Protein AF-0000000080331377 (afdb_homodimer)

pLDDT: mean 96.9, std 4.88, range [65.19, 98.94]

Nearest PDB structures (foldseek):
  2aq6-assembly1_B  TM=9.177E-01  e=4.235E-19  Mycobacterium tuberculosis
  5jab-assembly1_B  TM=8.303E-01  e=7.328E-10  Mycobacterium tuberculosis H37Rv
  2fhq-assembly1_B  TM=6.977E-01  e=1.859E-07  Bacteroides thetaiotaomicron VPI-5482
  2hq7-assembly1_B  TM=7.513E-01  e=5.153E-06  Clostridium acetobutylicum
  7kpz-assembly1_A  TM=6.648E-01  e=2.416E-06  Streptococcus sp.

Foldseek 3Di:
DDPVVVQLLQCVLCVVAFWWWKWFAAPVGDIDIDIFGWFADSVQRKIKTKDACPDRRNVRCVVPQWIWIKDADPVRQWIKIFTFGKDKDAFQAALPDPFVVVVLVTCCRHPNDDPDSSVVSVVSNVRRMIMIIGRGDDMDTGGDDD/DDPVVVQLLQCVLCVVAFWWWKWFAAPVGDIDIDIFGWFADSVQRKIKTKDACPDRRNVRCVVPQWIWIKDADPVRQWIKIFTFGKDKDAFQAALPDPFVVVVLVTCCRHPNDDPDSSVVSVVSNVRRMIMIMGRGDDMDTGGDDD

InterPro domains:
  IPR011576 Pyridoxamine 5'-phosphate oxidase, N-terminal [PF01243] (11-140)
  IPR012349 FMN-binding split barrel [G3DSA:2.30.110.10] (1-146)
  IPR019920 F420-binding domain, putative [TIGR03618] (11-141)
  IPR052019 F420H(2)-dependent biliverdin reductase/Heme oxygenase [PTHR35176] (2-143)

Solvent-accessible surface area (backbone atoms only — not comparable to full-atom values): 15574 Å² total; per-residue (Å²): 131,51,72,66,53,53,40,50,50,32,54,50,62,53,72,76,54,36,68,36,37,44,33,27,39,40,95,86,52,48,75,42,74,43,78,44,57,37,38,65,40,79,92,76,38,32,41,36,32,81,44,44,64,88,39,70,63,45,54,22,36,76,75,41,34,54,34,37,37,36,40,62,46,93,87,53,75,23,30,28,40,38,31,29,46,47,46,71,53,63,65,24,78,40,59,81,36,73,47,35,52,52,50,50,55,45,42,36,70,60,69,44,82,66,99,50,58,70,61,50,30,48,47,38,30,75,59,30,25,26,43,38,37,32,41,55,74,45,63,50,77,36,49,66,83,127,131,52,71,66,54,52,40,50,50,32,54,52,62,54,72,76,53,38,68,35,36,43,35,30,40,40,95,88,52,48,74,44,77,44,77,44,57,38,38,67,41,80,92,76,38,32,40,36,31,82,43,45,64,87,39,69,63,44,54,22,37,75,76,42,35,55,36,38,38,37,42,64,45,93,88,54,74,23,30,26,38,37,31,31,44,48,46,71,51,61,64,23,79,41,59,82,35,72,48,34,51,51,50,52,55,47,41,36,70,59,70,44,81,67,97,50,59,69,60,49,31,47,46,36,29,74,60,30,24,27,44,38,37,32,40,56,75,46,63,50,77,35,49,68,84,127

Structure (mmCIF, N/CA/C/O backbone):
data_AF-0000000080331377-model_v1
#
loop_
_entity.id
_entity.type
_entity.pdbx_description
1 polymer 'PPOX class F420-dependent oxidoreductase'
#
loop_
_atom_site.group_PDB
_atom_site.id
_atom_site.type_symbol
_atom_site.label_atom_id
_atom_site.label_alt_id
_atom_site.label_comp_id
_atom_site.label_asym_id
_atom_site.label_entity_id
_atom_site.label_seq_id
_atom_site.pdbx_PDB_ins_code
_atom_site.Cartn_x
_atom_site.Cartn_y
_atom_site.Cartn_z
_atom_site.occupancy
_atom_site.B_iso_or_equiv
_atom_site.auth_seq_id
_atom_site.auth_comp_id
_atom_site.auth_asym_id
_atom_site.auth_atom_id
_atom_site.pdbx_PDB_model_num
ATOM 1 N N . MET A 1 1 ? -27.703 -2.494 3.939 1 67 1 MET A N 1
ATOM 2 C CA . MET A 1 1 ? -26.75 -3.289 3.172 1 67 1 MET A CA 1
ATOM 3 C C . MET A 1 1 ? -26.094 -4.348 4.051 1 67 1 MET A C 1
ATOM 5 O O . MET A 1 1 ? -25.734 -4.074 5.195 1 67 1 MET A O 1
ATOM 9 N N . THR A 1 2 ? -26.109 -5.629 3.607 1 81.31 2 THR A N 1
ATOM 10 C CA . THR A 1 2 ? -25.5 -6.695 4.402 1 81.31 2 THR A CA 1
ATOM 11 C C . THR A 1 2 ? -23.984 -6.559 4.426 1 81.31 2 THR A C 1
ATOM 13 O O . THR A 1 2 ? -23.406 -5.82 3.621 1 81.31 2 THR A O 1
ATOM 16 N N . GLU A 1 3 ? -23.438 -7.02 5.492 1 82.94 3 GLU A N 1
ATOM 17 C CA . GLU A 1 3 ? -21.984 -7.039 5.59 1 82.94 3 GLU A CA 1
ATOM 18 C C . GLU A 1 3 ? -21.344 -7.629 4.328 1 82.94 3 GLU A C 1
ATOM 20 O O . GLU A 1 3 ? -20.328 -7.129 3.846 1 82.94 3 GLU A O 1
ATOM 25 N N . ASP A 1 4 ? -22.016 -8.656 3.865 1 84.44 4 ASP A N 1
ATOM 26 C CA . ASP A 1 4 ? -21.5 -9.305 2.664 1 84.44 4 ASP A CA 1
ATOM 27 C C . ASP A 1 4 ? -21.594 -8.375 1.454 1 84.44 4 ASP A C 1
ATOM 29 O O . ASP A 1 4 ? -20.688 -8.336 0.621 1 84.44 4 ASP A O 1
ATOM 33 N N . ALA A 1 5 ? -22.688 -7.602 1.392 1 84.88 5 ALA A N 1
ATOM 34 C CA . ALA A 1 5 ? -22.859 -6.672 0.276 1 84.88 5 ALA A CA 1
ATOM 35 C C . ALA A 1 5 ? -21.797 -5.57 0.309 1 84.88 5 ALA A C 1
ATOM 37 O O . ALA A 1 5 ? -21.281 -5.176 -0.733 1 84.88 5 ALA A O 1
ATOM 38 N N . THR A 1 6 ? -21.531 -5.16 1.511 1 89.69 6 THR A N 1
ATOM 39 C CA . THR A 1 6 ? -20.531 -4.113 1.679 1 89.69 6 THR A CA 1
ATOM 40 C C . THR A 1 6 ? -19.141 -4.629 1.289 1 89.69 6 THR A C 1
ATOM 42 O O . THR A 1 6 ? -18.406 -3.949 0.58 1 89.69 6 THR A O 1
ATOM 45 N N . GLN A 1 7 ? -18.875 -5.832 1.717 1 93.88 7 GLN A N 1
ATOM 46 C CA . GLN A 1 7 ? -17.594 -6.441 1.379 1 93.88 7 GLN A CA 1
ATOM 47 C C . GLN A 1 7 ? -17.453 -6.645 -0.127 1 93.88 7 GLN A C 1
ATOM 49 O O . GLN A 1 7 ? -16.406 -6.352 -0.709 1 93.88 7 GLN A O 1
ATOM 54 N N . ASN A 1 8 ? -18.531 -7.078 -0.743 1 92.69 8 ASN A N 1
ATOM 55 C CA . ASN A 1 8 ? -18.484 -7.312 -2.182 1 92.69 8 ASN A CA 1
ATOM 56 C C . ASN A 1 8 ? -18.297 -6.012 -2.957 1 92.69 8 ASN A C 1
ATOM 58 O O . ASN A 1 8 ? -17.594 -5.98 -3.969 1 92.69 8 ASN A O 1
ATOM 62 N N . ALA A 1 9 ? -18.984 -5.004 -2.488 1 94.19 9 ALA A N 1
ATOM 63 C CA . ALA A 1 9 ? -18.844 -3.705 -3.139 1 94.19 9 ALA A CA 1
ATOM 64 C C . ALA A 1 9 ? -17.406 -3.209 -3.076 1 94.19 9 ALA A C 1
ATOM 66 O O . ALA A 1 9 ? -16.891 -2.648 -4.047 1 94.19 9 ALA A O 1
ATOM 67 N N . LEU A 1 10 ? -16.766 -3.434 -1.951 1 97.38 10 LEU A N 1
ATOM 68 C CA . LEU A 1 10 ? -15.359 -3.045 -1.782 1 97.38 10 LEU A CA 1
ATOM 69 C C . LEU A 1 10 ? -14.453 -3.869 -2.688 1 97.38 10 LEU A C 1
ATOM 71 O O . LEU A 1 10 ? -13.594 -3.32 -3.373 1 97.38 10 LEU A O 1
ATOM 75 N N . LEU A 1 11 ? -14.742 -5.133 -2.775 1 98.12 11 LEU A N 1
ATOM 76 C CA . LEU A 1 11 ? -13.836 -6.047 -3.465 1 98.12 11 LEU A CA 1
ATOM 77 C C . LEU A 1 11 ? -14.008 -5.941 -4.977 1 98.12 11 LEU A C 1
ATOM 79 O O . LEU A 1 11 ? -13.148 -6.406 -5.734 1 98.12 11 LEU A O 1
ATOM 83 N N . ALA A 1 12 ? -15.078 -5.293 -5.465 1 97.12 12 ALA A N 1
ATOM 84 C CA . ALA A 1 12 ? -15.328 -5.145 -6.898 1 97.12 12 ALA A CA 1
ATOM 85 C C . ALA A 1 12 ? -14.195 -4.383 -7.578 1 97.12 12 ALA A C 1
ATOM 87 O O . ALA A 1 12 ? -13.93 -4.582 -8.766 1 97.12 12 ALA A O 1
ATOM 88 N N . LEU A 1 13 ? -13.508 -3.553 -6.801 1 97.94 13 LEU A N 1
ATOM 89 C CA . LEU A 1 13 ? -12.406 -2.766 -7.352 1 97.94 13 LEU A CA 1
ATOM 90 C C . LEU A 1 13 ? -11.289 -3.674 -7.859 1 97.94 13 LEU A C 1
ATOM 92 O O . LEU A 1 13 ? -10.562 -3.311 -8.781 1 97.94 13 LEU A O 1
ATOM 96 N N . LEU A 1 14 ? -11.141 -4.887 -7.336 1 98.38 14 LEU A N 1
ATOM 97 C CA . LEU A 1 14 ? -10.125 -5.852 -7.734 1 98.38 14 LEU A CA 1
ATOM 98 C C . LEU A 1 14 ? -10.359 -6.328 -9.164 1 98.38 14 LEU A C 1
ATOM 100 O O . LEU A 1 14 ? -9.461 -6.891 -9.797 1 98.38 14 LEU A O 1
ATOM 104 N N . LEU A 1 15 ? -11.516 -6.102 -9.672 1 97.5 15 LEU A N 1
ATOM 105 C CA . LEU A 1 15 ? -11.883 -6.586 -11 1 97.5 15 LEU A CA 1
ATOM 106 C C . LEU A 1 15 ? -11.625 -5.52 -12.055 1 97.5 15 LEU A C 1
ATOM 108 O O . LEU A 1 15 ? -11.703 -5.797 -13.258 1 97.5 15 LEU A O 1
ATOM 112 N N . GLU A 1 16 ? -11.312 -4.324 -11.68 1 95.94 16 GLU A N 1
ATOM 113 C CA . GLU A 1 16 ? -11.188 -3.215 -12.617 1 95.94 16 GLU A CA 1
ATOM 114 C C . GLU A 1 16 ? -9.805 -3.189 -13.258 1 95.94 16 GLU A C 1
ATOM 116 O O . GLU A 1 16 ? -9.57 -2.451 -14.219 1 95.94 16 GLU A O 1
ATOM 121 N N . GLY A 1 17 ? -8.906 -3.922 -12.836 1 95.12 17 GLY A N 1
ATOM 122 C CA . GLY A 1 17 ? -7.543 -4.082 -13.305 1 95.12 17 GLY A CA 1
ATOM 123 C C . GLY A 1 17 ? -6.812 -5.23 -12.641 1 95.12 17 GLY A C 1
ATOM 124 O O . GLY A 1 17 ? -7.422 -6.035 -11.93 1 95.12 17 GLY A O 1
ATOM 125 N N . HIS A 1 18 ? -5.477 -5.223 -12.922 1 97.75 18 HIS A N 1
ATOM 126 C CA . HIS A 1 18 ? -4.73 -6.359 -12.398 1 97.75 18 HIS A CA 1
ATOM 127 C C . HIS A 1 18 ? -3.566 -5.902 -11.523 1 97.75 18 HIS A C 1
ATOM 129 O O . HIS A 1 18 ? -2.82 -6.727 -10.992 1 97.75 18 HIS A O 1
ATOM 135 N N . GLY A 1 19 ? -3.348 -4.629 -11.461 1 98.12 19 GLY A N 1
ATOM 136 C CA . GLY A 1 19 ? -2.242 -4.117 -10.672 1 98.12 19 GLY A CA 1
ATOM 137 C C . GLY A 1 19 ? -2.635 -3.795 -9.242 1 98.12 19 GLY A C 1
ATOM 138 O O . GLY A 1 19 ? -3.729 -3.285 -8.992 1 98.12 19 GLY A O 1
ATOM 139 N N . GLY A 1 20 ? -1.787 -4.059 -8.273 1 98.56 20 GLY A N 1
ATOM 140 C CA . GLY A 1 20 ? -2.002 -3.74 -6.875 1 98.56 20 GLY A CA 1
ATOM 141 C C . GLY A 1 20 ? -0.73 -3.783 -6.051 1 98.56 20 GLY A C 1
ATOM 142 O O . GLY A 1 20 ? 0.368 -3.891 -6.598 1 98.56 20 GLY A O 1
ATOM 143 N N . VAL A 1 21 ? -0.889 -3.576 -4.73 1 98.88 21 VAL A N 1
ATOM 144 C CA . VAL A 1 21 ? 0.216 -3.598 -3.777 1 98.88 21 VAL A CA 1
ATOM 145 C C . VAL A 1 21 ? 0.028 -4.75 -2.793 1 98.88 21 VAL A C 1
ATOM 147 O O . VAL A 1 21 ? -0.97 -4.801 -2.07 1 98.88 21 VAL A O 1
ATOM 150 N N . LEU A 1 22 ? 0.959 -5.699 -2.793 1 98.94 22 LEU A N 1
ATOM 151 C CA . LEU A 1 22 ? 1.005 -6.758 -1.79 1 98.94 22 LEU A CA 1
ATOM 152 C C . LEU A 1 22 ? 1.782 -6.309 -0.558 1 98.94 22 LEU A C 1
ATOM 154 O O . LEU A 1 22 ? 2.863 -5.727 -0.679 1 98.94 22 LEU A O 1
ATOM 158 N N . VAL A 1 23 ? 1.213 -6.523 0.586 1 98.94 23 VAL A N 1
ATOM 159 C CA . VAL A 1 23 ? 1.856 -6.152 1.842 1 98.94 23 VAL A CA 1
ATOM 160 C C . VAL A 1 23 ? 2.033 -7.391 2.717 1 98.94 23 VAL A C 1
ATOM 162 O O . VAL A 1 23 ? 1.053 -8.047 3.084 1 98.94 23 VAL A O 1
ATOM 165 N N . THR A 1 24 ? 3.227 -7.738 3.018 1 98.88 24 THR A N 1
ATOM 166 C CA . THR A 1 24 ? 3.588 -8.82 3.93 1 98.88 24 THR A CA 1
ATOM 167 C C . THR A 1 24 ? 4.352 -8.281 5.133 1 98.88 24 THR A C 1
ATOM 169 O O . THR A 1 24 ? 4.629 -7.082 5.211 1 98.88 24 THR A O 1
ATOM 172 N N . LEU A 1 25 ? 4.578 -9.117 6.125 1 98.44 25 LEU A N 1
ATOM 173 C CA . LEU A 1 25 ? 5.191 -8.664 7.371 1 98.44 25 LEU A CA 1
ATOM 174 C C . LEU A 1 25 ? 6.648 -9.102 7.453 1 98.44 25 LEU A C 1
ATOM 176 O O . LEU A 1 25 ? 6.949 -10.297 7.352 1 98.44 25 LEU A O 1
ATOM 180 N N . LYS A 1 26 ? 7.512 -8.125 7.617 1 97.75 26 LYS A N 1
ATOM 181 C CA . LYS A 1 26 ? 8.914 -8.438 7.883 1 97.75 26 LYS A CA 1
ATOM 182 C C . LYS A 1 26 ? 9.094 -9.039 9.273 1 97.75 26 LYS A C 1
ATOM 184 O O . LYS A 1 26 ? 8.172 -9.008 10.094 1 97.75 26 LYS A O 1
ATOM 189 N N . ARG A 1 27 ? 10.273 -9.531 9.539 1 96.06 27 ARG A N 1
ATOM 190 C CA . ARG A 1 27 ? 10.578 -10.156 10.828 1 96.06 27 ARG A CA 1
ATOM 191 C C . ARG A 1 27 ? 10.43 -9.156 11.969 1 96.06 27 ARG A C 1
ATOM 193 O O . ARG A 1 27 ? 10.039 -9.531 13.078 1 96.06 27 ARG A O 1
ATOM 200 N N . ASP A 1 28 ? 10.711 -7.918 11.719 1 94.81 28 ASP A N 1
ATOM 201 C CA . ASP A 1 28 ? 10.664 -6.914 12.781 1 94.81 28 ASP A CA 1
ATOM 202 C C . ASP A 1 28 ? 9.273 -6.301 12.891 1 94.81 28 ASP A C 1
ATOM 204 O O . ASP A 1 28 ? 9.078 -5.32 13.617 1 94.81 28 ASP A O 1
ATOM 208 N N . GLY A 1 29 ? 8.391 -6.789 12.117 1 95.56 29 GLY A N 1
ATOM 209 C CA . GLY A 1 29 ? 7.008 -6.367 12.234 1 95.56 29 GLY A CA 1
ATOM 210 C C . GLY A 1 29 ? 6.633 -5.273 11.25 1 95.56 29 GLY A C 1
ATOM 211 O O . GLY A 1 29 ? 5.453 -4.957 11.094 1 95.56 29 GLY A O 1
ATOM 212 N N . ARG A 1 30 ? 7.656 -4.668 10.633 1 97.25 30 ARG A N 1
ATOM 213 C CA . ARG A 1 30 ? 7.352 -3.666 9.609 1 97.25 30 ARG A CA 1
ATOM 214 C C . ARG A 1 30 ? 6.742 -4.312 8.375 1 97.25 30 ARG A C 1
ATOM 216 O O . ARG A 1 30 ? 7.012 -5.48 8.078 1 97.25 30 ARG A O 1
ATOM 223 N N . PRO A 1 31 ? 5.898 -3.602 7.684 1 98.44 31 PRO A N 1
ATOM 224 C CA . PRO A 1 31 ? 5.34 -4.125 6.434 1 98.44 31 PRO A CA 1
ATOM 225 C C . PRO A 1 31 ? 6.348 -4.121 5.289 1 98.44 31 PRO A C 1
ATOM 227 O O . PRO A 1 31 ? 7.203 -3.232 5.215 1 98.44 31 PRO A O 1
ATOM 230 N N . GLN A 1 32 ? 6.344 -5.09 4.461 1 98.81 32 GLN A N 1
ATOM 231 C CA . GLN A 1 32 ? 7.027 -5.141 3.172 1 98.81 32 GLN A CA 1
ATOM 232 C C . GLN A 1 32 ? 6.043 -4.984 2.018 1 98.81 32 GLN A C 1
ATOM 234 O O . GLN A 1 32 ? 5.129 -5.793 1.861 1 98.81 32 GLN A O 1
ATOM 239 N N . LEU A 1 33 ? 6.199 -3.889 1.277 1 98.88 33 LEU A N 1
ATOM 240 C CA . LEU A 1 33 ? 5.273 -3.607 0.184 1 98.88 33 LEU A CA 1
ATOM 241 C C . LEU A 1 33 ? 5.93 -3.881 -1.166 1 98.88 33 LEU A C 1
ATOM 243 O O . LEU A 1 33 ? 7.125 -3.643 -1.338 1 98.88 33 LEU A O 1
ATOM 247 N N . SER A 1 34 ? 5.164 -4.285 -2.117 1 98.56 34 SER A N 1
ATOM 248 C CA . SER A 1 34 ? 5.637 -4.461 -3.488 1 98.56 34 SER A CA 1
ATOM 249 C C . SER A 1 34 ? 4.496 -4.309 -4.488 1 98.56 34 SER A C 1
ATOM 251 O O . SER A 1 34 ? 3.35 -4.66 -4.188 1 98.56 34 SER A O 1
ATOM 253 N N . ASN A 1 35 ? 4.801 -3.748 -5.652 1 98.62 35 ASN A N 1
ATOM 254 C CA . ASN A 1 35 ? 3.854 -3.797 -6.762 1 98.62 35 ASN A CA 1
ATOM 255 C C . ASN A 1 35 ? 3.764 -5.195 -7.363 1 98.62 35 ASN A C 1
ATOM 257 O O . ASN A 1 35 ? 4.785 -5.848 -7.586 1 98.62 35 ASN A O 1
ATOM 261 N N . VAL A 1 36 ? 2.562 -5.645 -7.586 1 98.56 36 VAL A N 1
ATOM 262 C CA . VAL A 1 36 ? 2.344 -6.941 -8.219 1 98.56 36 VAL A CA 1
ATOM 263 C C . VAL A 1 36 ? 1.139 -6.867 -9.148 1 98.56 36 VAL A C 1
ATOM 265 O O . VAL A 1 36 ? 0.387 -5.887 -9.125 1 98.56 36 VAL A O 1
ATOM 268 N N . SER A 1 37 ? 1.017 -7.844 -10.031 1 98.44 37 SER A N 1
ATOM 269 C CA . SER A 1 37 ? -0.211 -8.094 -10.781 1 98.44 37 SER A CA 1
ATOM 270 C C . SER A 1 37 ? -1.009 -9.242 -10.172 1 98.44 37 SER A C 1
ATOM 272 O O . SER A 1 37 ? -0.431 -10.195 -9.656 1 98.44 37 SER A O 1
ATOM 274 N N . HIS A 1 38 ? -2.316 -9.102 -10.289 1 98.88 38 HIS A N 1
ATOM 275 C CA . HIS A 1 38 ? -3.146 -10.102 -9.633 1 98.88 38 HIS A CA 1
ATOM 276 C C . HIS A 1 38 ? -4.277 -10.562 -10.547 1 98.88 38 HIS A C 1
ATOM 278 O O . HIS A 1 38 ? -4.652 -9.852 -11.484 1 98.88 38 HIS A O 1
ATOM 284 N N . ALA A 1 39 ? -4.793 -11.75 -10.297 1 98.88 39 ALA A N 1
ATOM 285 C CA . ALA A 1 39 ? -6.113 -12.203 -10.727 1 98.88 39 ALA A CA 1
ATOM 286 C C . ALA A 1 39 ? -7.031 -12.414 -9.523 1 98.88 39 ALA A C 1
ATOM 288 O O . ALA A 1 39 ? -6.633 -13.039 -8.531 1 98.88 39 ALA A O 1
ATOM 289 N N . TYR A 1 40 ? -8.219 -11.914 -9.609 1 98.81 40 TYR A N 1
ATOM 290 C CA . TYR A 1 40 ? -9.172 -12.047 -8.508 1 98.81 40 TYR A CA 1
ATOM 291 C C . TYR A 1 40 ? -10.344 -12.93 -8.914 1 98.81 40 TYR A C 1
ATOM 293 O O . TYR A 1 40 ? -10.922 -12.758 -9.984 1 98.81 40 TYR A O 1
ATOM 301 N N . ASP A 1 41 ? -10.578 -13.914 -8.133 1 98.25 41 ASP A N 1
ATOM 302 C CA . ASP A 1 41 ? -11.75 -14.773 -8.258 1 98.25 41 ASP A CA 1
ATOM 303 C C . ASP A 1 41 ? -12.844 -14.359 -7.273 1 98.25 41 ASP A C 1
ATOM 305 O O . ASP A 1 41 ? -12.789 -14.703 -6.09 1 98.25 41 ASP A O 1
ATOM 309 N N . PRO A 1 42 ? -13.852 -13.703 -7.719 1 97.12 42 PRO A N 1
ATOM 310 C CA . PRO A 1 42 ? -14.859 -13.188 -6.789 1 97.12 42 PRO A CA 1
ATOM 311 C C . PRO A 1 42 ? -15.695 -14.297 -6.156 1 97.12 42 PRO A C 1
ATOM 313 O O . PRO A 1 42 ? -16.234 -14.125 -5.059 1 97.12 42 PRO A O 1
ATOM 316 N N . ASP A 1 43 ? -15.859 -15.438 -6.82 1 96.38 43 ASP A N 1
ATOM 317 C CA . ASP A 1 43 ? -16.656 -16.531 -6.266 1 96.38 43 ASP A CA 1
ATOM 318 C C . ASP A 1 43 ? -15.977 -17.141 -5.043 1 96.38 43 ASP A C 1
ATOM 320 O O . ASP A 1 43 ? -16.641 -17.469 -4.055 1 96.38 43 ASP A O 1
ATOM 324 N N . GLN A 1 44 ? -14.703 -17.234 -5.066 1 97.12 44 GLN A N 1
ATOM 325 C CA . GLN A 1 44 ? -13.961 -17.844 -3.963 1 97.12 44 GLN A CA 1
ATOM 326 C C . GLN A 1 44 ? -13.312 -16.766 -3.092 1 97.12 44 GLN A C 1
ATOM 328 O O . GLN A 1 44 ? -12.766 -17.078 -2.029 1 97.12 44 GLN A O 1
ATOM 333 N N . ARG A 1 45 ? -13.328 -15.539 -3.496 1 97.62 45 ARG A N 1
ATOM 334 C CA . ARG A 1 45 ? -12.664 -14.414 -2.842 1 97.62 45 ARG A CA 1
ATOM 335 C C . ARG A 1 45 ? -11.172 -14.68 -2.66 1 97.62 45 ARG A C 1
ATOM 337 O O . ARG A 1 45 ? -10.633 -14.508 -1.565 1 97.62 45 ARG A O 1
ATOM 344 N N . ILE A 1 46 ? -10.578 -15.07 -3.75 1 98.88 46 ILE A N 1
ATOM 345 C CA . ILE A 1 46 ? -9.156 -15.367 -3.732 1 98.88 46 ILE A CA 1
ATOM 346 C C . ILE A 1 46 ? -8.414 -14.438 -4.691 1 98.88 46 ILE A C 1
ATOM 348 O O . ILE A 1 46 ? -8.82 -14.273 -5.844 1 98.88 46 ILE A O 1
ATOM 352 N N . ILE A 1 47 ? -7.402 -13.828 -4.164 1 98.94 47 ILE A N 1
ATOM 353 C CA . ILE A 1 47 ? -6.453 -13.07 -4.977 1 98.94 47 ILE A CA 1
ATOM 354 C C . ILE A 1 47 ? -5.234 -13.93 -5.289 1 98.94 47 ILE A C 1
ATOM 356 O O . ILE A 1 47 ? -4.559 -14.414 -4.379 1 98.94 47 ILE A O 1
ATOM 360 N N . ARG A 1 48 ? -4.922 -14.141 -6.57 1 98.94 48 ARG A N 1
ATOM 361 C CA . ARG A 1 48 ? -3.766 -14.93 -6.984 1 98.94 48 ARG A CA 1
ATOM 362 C C . ARG A 1 48 ? -2.672 -14.031 -7.559 1 98.94 48 ARG A C 1
ATOM 364 O O . ARG A 1 48 ? -2.953 -13.117 -8.336 1 98.94 48 ARG A O 1
ATOM 371 N N . VAL A 1 49 ? -1.482 -14.289 -7.172 1 98.94 49 VAL A N 1
ATOM 372 C CA . VAL A 1 49 ? -0.311 -13.531 -7.605 1 98.94 49 VAL A CA 1
ATOM 373 C C . VAL A 1 49 ? 0.833 -14.492 -7.926 1 98.94 49 VAL A C 1
ATOM 375 O O . VAL A 1 49 ? 1.074 -15.453 -7.188 1 98.94 49 VAL A O 1
ATOM 378 N N . SER A 1 50 ? 1.518 -14.266 -9.055 1 98.94 50 SER A N 1
ATOM 379 C CA . SER A 1 50 ? 2.746 -14.977 -9.383 1 98.94 50 SER A CA 1
ATOM 380 C C . SER A 1 50 ? 3.951 -14.352 -8.688 1 98.94 50 SER A C 1
ATOM 382 O O . SER A 1 50 ? 4.238 -13.172 -8.875 1 98.94 50 SER A O 1
ATOM 384 N N . ILE A 1 51 ? 4.625 -15.133 -7.863 1 98.81 51 ILE A N 1
ATOM 385 C CA . ILE A 1 51 ? 5.809 -14.625 -7.188 1 98.81 51 ILE A CA 1
ATOM 386 C C . ILE A 1 51 ? 6.973 -15.594 -7.375 1 98.81 51 ILE A C 1
ATOM 388 O O . ILE A 1 51 ? 6.801 -16.672 -7.945 1 98.81 51 ILE A O 1
ATOM 392 N N . THR A 1 52 ? 8.203 -15.109 -7.02 1 98.69 52 THR A N 1
ATOM 393 C CA . THR A 1 52 ? 9.359 -16 -7.066 1 98.69 52 THR A CA 1
ATOM 394 C C . THR A 1 52 ? 9.766 -16.438 -5.664 1 98.69 52 THR A C 1
ATOM 396 O O . THR A 1 52 ? 9.461 -15.75 -4.684 1 98.69 52 THR A O 1
ATOM 399 N N . ASP A 1 53 ? 10.492 -17.5 -5.555 1 98.44 53 ASP A N 1
ATOM 400 C CA . ASP A 1 53 ? 10.828 -18.188 -4.309 1 98.44 53 ASP A CA 1
ATOM 401 C C . ASP A 1 53 ? 11.797 -17.359 -3.471 1 98.44 53 ASP A C 1
ATOM 403 O O . ASP A 1 53 ? 11.766 -17.406 -2.238 1 98.44 53 ASP A O 1
ATOM 407 N N . ASP A 1 54 ? 12.68 -16.641 -4.039 1 95.62 54 ASP A N 1
ATOM 408 C CA . ASP A 1 54 ? 13.812 -16.062 -3.326 1 95.62 54 ASP A CA 1
ATOM 409 C C . ASP A 1 54 ? 13.555 -14.609 -2.971 1 95.62 54 ASP A C 1
ATOM 411 O O . ASP A 1 54 ? 14.461 -13.891 -2.543 1 95.62 54 ASP A O 1
ATOM 415 N N . ARG A 1 55 ? 12.375 -14.172 -3.09 1 93.88 55 ARG A N 1
ATOM 416 C CA . ARG A 1 55 ? 12.062 -12.781 -2.773 1 93.88 55 ARG A CA 1
ATOM 417 C C . ARG A 1 55 ? 11.68 -12.633 -1.303 1 93.88 55 ARG A C 1
ATOM 419 O O . ARG A 1 55 ? 11.211 -13.578 -0.675 1 93.88 55 ARG A O 1
ATOM 426 N N . ALA A 1 56 ? 11.883 -11.414 -0.769 1 93.62 56 ALA A N 1
ATOM 427 C CA . ALA A 1 56 ? 11.594 -11.086 0.624 1 93.62 56 ALA A CA 1
ATOM 428 C C . ALA A 1 56 ? 10.141 -11.391 0.966 1 93.62 56 ALA A C 1
ATOM 430 O O . ALA A 1 56 ? 9.844 -11.938 2.033 1 93.62 56 ALA A O 1
ATOM 431 N N . LYS A 1 57 ? 9.195 -11.023 0.065 1 94.62 57 LYS A N 1
ATOM 432 C CA . LYS A 1 57 ? 7.773 -11.242 0.308 1 94.62 57 LYS A CA 1
ATOM 433 C C . LYS A 1 57 ? 7.465 -12.727 0.478 1 94.62 57 LYS A C 1
ATOM 435 O O . LYS A 1 57 ? 6.613 -13.102 1.285 1 94.62 57 LYS A O 1
ATOM 440 N N . THR A 1 58 ? 8.102 -13.617 -0.259 1 97.31 58 THR A N 1
ATOM 441 C CA . THR A 1 58 ? 7.887 -15.055 -0.149 1 97.31 58 THR A CA 1
ATOM 442 C C . THR A 1 58 ? 8.406 -15.578 1.186 1 97.31 58 THR A C 1
ATOM 444 O O . THR A 1 58 ? 7.715 -16.328 1.873 1 97.31 58 THR A O 1
ATOM 447 N N . ARG A 1 59 ? 9.625 -15.18 1.55 1 97.5 59 ARG A N 1
ATOM 448 C CA . ARG A 1 59 ? 10.172 -15.547 2.852 1 97.5 59 ARG A CA 1
ATOM 449 C C . ARG A 1 59 ? 9.266 -15.062 3.982 1 97.5 59 ARG A C 1
ATOM 451 O O . ARG A 1 59 ? 9.008 -15.797 4.934 1 97.5 59 ARG A O 1
ATOM 458 N N . ASN A 1 60 ? 8.82 -13.797 3.873 1 98.56 60 ASN A N 1
ATOM 459 C CA . ASN A 1 60 ? 7.91 -13.242 4.871 1 98.56 60 ASN A CA 1
ATOM 460 C C . ASN A 1 60 ? 6.668 -14.109 5.039 1 98.56 60 ASN A C 1
ATOM 462 O O . ASN A 1 60 ? 6.27 -14.422 6.164 1 98.56 60 ASN A O 1
ATOM 466 N N . LEU A 1 61 ? 6.102 -14.508 3.914 1 98.5 61 LEU A N 1
ATOM 467 C CA . LEU A 1 61 ? 4.828 -15.219 3.93 1 98.5 61 LEU A CA 1
ATOM 468 C C . LEU A 1 61 ? 4.996 -16.625 4.492 1 98.5 61 LEU A C 1
ATOM 470 O O . LEU A 1 61 ? 4.082 -17.156 5.129 1 98.5 61 LEU A O 1
ATOM 474 N N . ARG A 1 62 ? 6.113 -17.25 4.285 1 98.25 62 ARG A N 1
ATOM 475 C CA . ARG A 1 62 ? 6.375 -18.562 4.867 1 98.25 62 ARG A CA 1
ATOM 476 C C . ARG A 1 62 ? 6.477 -18.484 6.387 1 98.25 62 ARG A C 1
ATOM 478 O O . ARG A 1 62 ? 6.09 -19.422 7.094 1 98.25 62 ARG A O 1
ATOM 485 N N . ARG A 1 63 ? 6.926 -17.344 6.875 1 98.06 63 ARG A N 1
ATOM 486 C CA . ARG A 1 63 ? 7.051 -17.141 8.312 1 98.06 63 ARG A CA 1
ATOM 487 C C . ARG A 1 63 ? 5.719 -16.703 8.922 1 98.06 63 ARG A C 1
ATOM 489 O O . ARG A 1 63 ? 5.344 -17.172 10 1 98.06 63 ARG A O 1
ATOM 496 N N . ASP A 1 64 ? 5.059 -15.789 8.352 1 98.19 64 ASP A N 1
ATOM 497 C CA . ASP A 1 64 ? 3.783 -15.219 8.781 1 98.19 64 ASP A CA 1
ATOM 498 C C . ASP A 1 64 ? 2.828 -15.07 7.598 1 98.19 64 ASP A C 1
ATOM 500 O O . ASP A 1 64 ? 2.996 -14.172 6.77 1 98.19 64 ASP A O 1
ATOM 504 N N . PRO A 1 65 ? 1.832 -15.938 7.422 1 98.44 65 PRO A N 1
ATOM 505 C CA . PRO A 1 65 ? 1.008 -15.977 6.215 1 98.44 65 PRO A CA 1
ATOM 506 C C . PRO A 1 65 ? -0.018 -14.844 6.16 1 98.44 65 PRO A C 1
ATOM 508 O O . PRO A 1 65 ? -0.75 -14.719 5.176 1 98.44 65 PRO A O 1
ATOM 511 N N . ARG A 1 66 ? -0.121 -14.039 7.207 1 98.62 66 ARG A N 1
ATOM 512 C CA . ARG A 1 66 ? -1.01 -12.883 7.145 1 98.62 66 ARG A CA 1
ATOM 513 C C . ARG A 1 66 ? -0.536 -11.883 6.094 1 98.62 66 ARG A C 1
ATOM 515 O O . ARG A 1 66 ? 0.651 -11.555 6.031 1 98.62 66 ARG A O 1
ATOM 522 N N . ALA A 1 67 ? -1.425 -11.406 5.238 1 98.81 67 ALA A N 1
ATOM 523 C CA . ALA A 1 67 ? -1.08 -10.43 4.207 1 98.81 67 ALA A CA 1
ATOM 524 C C . ALA A 1 67 ? -2.248 -9.484 3.934 1 98.81 67 ALA A C 1
ATOM 526 O O . ALA A 1 67 ? -3.393 -9.781 4.281 1 98.81 67 ALA A O 1
ATOM 527 N N . SER A 1 68 ? -1.987 -8.344 3.441 1 98.88 68 SER A N 1
ATOM 528 C CA . SER A 1 68 ? -2.955 -7.379 2.928 1 98.88 68 SER A CA 1
ATOM 529 C C . SER A 1 68 ? -2.701 -7.074 1.455 1 98.88 68 SER A C 1
ATOM 531 O O . SER A 1 68 ? -1.583 -7.238 0.964 1 98.88 68 SER A O 1
ATOM 533 N N . TYR A 1 69 ? -3.674 -6.73 0.744 1 98.94 69 TYR A N 1
ATOM 534 C CA . TYR A 1 69 ? -3.611 -6.371 -0.669 1 98.94 69 TYR A CA 1
ATOM 535 C C . TYR A 1 69 ? -4.367 -5.074 -0.937 1 98.94 69 TYR A C 1
ATOM 537 O O . TYR A 1 69 ? -5.523 -4.93 -0.539 1 98.94 69 TYR A O 1
ATOM 545 N N . HIS A 1 70 ? -3.758 -4.125 -1.562 1 98.94 70 HIS A N 1
ATOM 546 C CA . HIS A 1 70 ? -4.332 -2.805 -1.789 1 98.94 70 HIS A CA 1
ATOM 547 C C . HIS A 1 70 ? -4.512 -2.529 -3.277 1 98.94 70 HIS A C 1
ATOM 549 O O . HIS A 1 70 ? -3.604 -2.781 -4.074 1 98.94 70 HIS A O 1
ATOM 555 N N . VAL A 1 71 ? -5.652 -2.029 -3.641 1 98.75 71 VAL A N 1
ATOM 556 C CA . VAL A 1 71 ? -5.938 -1.499 -4.969 1 98.75 71 VAL A CA 1
ATOM 557 C C . VAL A 1 71 ? -6.641 -0.15 -4.848 1 98.75 71 VAL A C 1
ATOM 559 O O . VAL A 1 71 ? -7.297 0.126 -3.84 1 98.75 71 VAL A O 1
ATOM 562 N N . THR A 1 72 ? -6.453 0.651 -5.879 1 98.19 72 THR A N 1
ATOM 563 C CA . THR A 1 72 ? -7.023 1.992 -5.863 1 98.19 72 THR A CA 1
ATOM 564 C C . THR A 1 72 ? -7.453 2.412 -7.266 1 98.19 72 THR A C 1
ATOM 566 O O . THR A 1 72 ? -6.867 1.978 -8.258 1 98.19 72 THR A O 1
ATOM 569 N N . SER A 1 73 ? -8.484 3.211 -7.359 1 96.81 73 SER A N 1
ATOM 570 C CA . SER A 1 73 ? -8.852 3.824 -8.633 1 96.81 73 SER A CA 1
ATOM 571 C C . SER A 1 73 ? -7.805 4.832 -9.086 1 96.81 73 SER A C 1
ATOM 573 O O . SER A 1 73 ? -6.984 5.289 -8.281 1 96.81 73 SER A O 1
ATOM 575 N N . ALA A 1 74 ? -7.875 5.137 -10.328 1 93.12 74 ALA A N 1
ATOM 576 C CA . ALA A 1 74 ? -6.875 6.039 -10.891 1 93.12 74 ALA A CA 1
ATOM 577 C C . ALA A 1 74 ? -6.902 7.395 -10.195 1 93.12 74 ALA A C 1
ATOM 579 O O . ALA A 1 74 ? -5.852 8 -9.969 1 93.12 74 ALA A O 1
ATOM 580 N N . ASP A 1 75 ? -8.062 7.867 -9.891 1 93.06 75 ASP A N 1
ATOM 581 C CA . ASP A 1 75 ? -8.188 9.18 -9.266 1 93.06 75 ASP A CA 1
ATOM 582 C C . ASP A 1 75 ? -7.988 9.094 -7.75 1 93.06 75 ASP A C 1
ATOM 584 O O . ASP A 1 75 ? -8.047 10.102 -7.051 1 93.06 75 ASP A O 1
ATOM 588 N N . ARG A 1 76 ? -7.844 7.859 -7.145 1 94.69 76 ARG A N 1
ATOM 589 C CA . ARG A 1 76 ? -7.496 7.523 -5.77 1 94.69 76 ARG A CA 1
ATOM 590 C C . ARG A 1 76 ? -8.656 7.816 -4.824 1 94.69 76 ARG A C 1
ATOM 592 O O . ARG A 1 76 ? -8.484 7.801 -3.602 1 94.69 76 ARG A O 1
ATOM 599 N N . TRP A 1 77 ? -9.828 8.117 -5.371 1 95.5 77 TRP A N 1
ATOM 600 C CA . TRP A 1 77 ? -10.977 8.336 -4.5 1 95.5 77 TRP A CA 1
ATOM 601 C C . TRP A 1 77 ? -11.484 7.023 -3.918 1 95.5 77 TRP A C 1
ATOM 603 O O . TRP A 1 77 ? -11.867 6.965 -2.748 1 95.5 77 TRP A O 1
ATOM 613 N N . ALA A 1 78 ? -11.539 6.016 -4.766 1 97.88 78 ALA A N 1
ATOM 614 C CA . ALA A 1 78 ? -11.883 4.68 -4.285 1 97.88 78 ALA A CA 1
ATOM 615 C C . ALA A 1 78 ? -10.625 3.855 -4.012 1 97.88 78 ALA A C 1
ATOM 617 O O . ALA A 1 78 ? -9.641 3.957 -4.742 1 97.88 78 ALA A O 1
ATOM 618 N N . TYR A 1 79 ? -10.695 3.078 -2.973 1 98.69 79 TYR A N 1
ATOM 619 C CA . TYR A 1 79 ? -9.648 2.09 -2.738 1 98.69 79 TYR A CA 1
ATOM 620 C C . TYR A 1 79 ? -10.164 0.945 -1.873 1 98.69 79 TYR A C 1
ATOM 622 O O . TYR A 1 79 ? -11.141 1.102 -1.146 1 98.69 79 TYR A O 1
ATOM 630 N N . THR A 1 80 ? -9.539 -0.172 -1.973 1 98.81 80 THR A N 1
ATOM 631 C CA . THR A 1 80 ? -9.844 -1.362 -1.185 1 98.81 80 THR A CA 1
ATOM 632 C C . THR A 1 80 ? -8.57 -1.978 -0.62 1 98.81 80 THR A C 1
ATOM 634 O O . THR A 1 80 ? -7.559 -2.072 -1.318 1 98.81 80 THR A O 1
ATOM 637 N N . VAL A 1 81 ? -8.625 -2.26 0.665 1 98.88 81 VAL A N 1
ATOM 638 C CA . VAL A 1 81 ? -7.629 -3.129 1.291 1 98.88 81 VAL A CA 1
ATOM 639 C C . VAL A 1 81 ? -8.273 -4.465 1.655 1 98.88 81 VAL A C 1
ATOM 641 O O . VAL A 1 81 ? -9.227 -4.512 2.432 1 98.88 81 VAL A O 1
ATOM 644 N N . ALA A 1 82 ? -7.816 -5.469 1.055 1 98.88 82 ALA A N 1
ATOM 645 C CA . ALA A 1 82 ? -8.219 -6.836 1.385 1 98.88 82 ALA A CA 1
ATOM 646 C C . ALA A 1 82 ? -7.227 -7.477 2.352 1 98.88 82 ALA A C 1
ATOM 648 O O . ALA A 1 82 ? -6.016 -7.473 2.107 1 98.88 82 ALA A O 1
ATOM 649 N N . GLU A 1 83 ? -7.703 -7.98 3.449 1 98.81 83 GLU A N 1
ATOM 650 C CA . GLU A 1 83 ? -6.883 -8.672 4.438 1 98.81 83 GLU A CA 1
ATOM 651 C C . GLU A 1 83 ? -7.211 -10.164 4.484 1 98.81 83 GLU A C 1
ATOM 653 O O . GLU A 1 83 ? -8.375 -10.547 4.379 1 98.81 83 GLU A O 1
ATOM 658 N N . GLY A 1 84 ? -6.195 -10.93 4.645 1 98.62 84 GLY A N 1
ATOM 659 C CA . GLY A 1 84 ? -6.43 -12.359 4.746 1 98.62 84 GLY A CA 1
ATOM 660 C C . GLY A 1 84 ? -5.168 -13.148 5.023 1 98.62 84 GLY A C 1
ATOM 661 O O . GLY A 1 84 ? -4.191 -12.609 5.551 1 98.62 84 GLY A O 1
ATOM 662 N N . THR A 1 85 ? -5.273 -14.422 4.781 1 98.5 85 THR A N 1
ATOM 663 C CA . THR A 1 85 ? -4.176 -15.367 4.961 1 98.5 85 THR A CA 1
ATOM 664 C C . THR A 1 85 ? -3.781 -16 3.631 1 98.5 85 THR A C 1
ATOM 666 O O . THR A 1 85 ? -4.645 -16.422 2.855 1 98.5 85 THR A O 1
ATOM 669 N N . ALA A 1 86 ? -2.486 -16.031 3.412 1 98.69 86 ALA A N 1
ATOM 670 C CA . ALA A 1 86 ? -1.958 -16.5 2.139 1 98.69 86 ALA A CA 1
ATOM 671 C C . ALA A 1 86 ? -1.567 -17.984 2.227 1 98.69 86 ALA A C 1
ATOM 673 O O . ALA A 1 86 ? -1.08 -18.438 3.262 1 98.69 86 ALA A O 1
ATOM 674 N N . ASP A 1 87 ? -1.81 -18.656 1.179 1 98.44 87 ASP A N 1
ATOM 675 C CA . ASP A 1 87 ? -1.249 -19.969 0.896 1 98.44 87 ASP A CA 1
ATOM 676 C C . ASP A 1 87 ? -0.311 -19.922 -0.308 1 98.44 87 ASP A C 1
ATOM 678 O O . ASP A 1 87 ? -0.597 -19.25 -1.298 1 98.44 87 ASP A O 1
ATOM 682 N N . LEU A 1 88 ? 0.813 -20.641 -0.172 1 98.81 88 LEU A N 1
ATOM 683 C CA . LEU A 1 88 ? 1.786 -20.688 -1.258 1 98.81 88 LEU A CA 1
ATOM 684 C C . LEU A 1 88 ? 1.823 -22.078 -1.892 1 98.81 88 LEU A C 1
ATOM 686 O O . LEU A 1 88 ? 1.854 -23.094 -1.186 1 98.81 88 LEU A O 1
ATOM 690 N N . SER A 1 89 ? 1.788 -22.125 -3.199 1 98.88 89 SER A N 1
ATOM 691 C CA . SER A 1 89 ? 2.018 -23.391 -3.877 1 98.88 89 SER A CA 1
ATOM 692 C C . SER A 1 89 ? 3.461 -23.859 -3.707 1 98.88 89 SER A C 1
ATOM 694 O O . SER A 1 89 ? 4.324 -23.078 -3.295 1 98.88 89 SER A O 1
ATOM 696 N N . PRO A 1 90 ? 3.709 -25.172 -4.047 1 98.75 90 PRO A N 1
ATOM 697 C CA . PRO A 1 90 ? 5.121 -25.516 -4.238 1 98.75 90 PRO A CA 1
ATOM 698 C C . PRO A 1 90 ? 5.789 -24.672 -5.32 1 98.75 90 PRO A C 1
ATOM 700 O O . PRO A 1 90 ? 5.105 -24.078 -6.156 1 98.75 90 PRO A O 1
ATOM 703 N N . VAL A 1 91 ? 7.102 -24.578 -5.23 1 98.88 91 VAL A N 1
ATOM 704 C CA . VAL A 1 91 ? 7.863 -23.922 -6.293 1 98.88 91 VAL A CA 1
ATOM 705 C C . VAL A 1 91 ? 7.793 -24.766 -7.566 1 98.88 91 VAL A C 1
ATOM 707 O O . VAL A 1 91 ? 7.91 -26 -7.516 1 98.88 91 VAL A O 1
ATOM 710 N N . ALA A 1 92 ? 7.613 -24.078 -8.719 1 98.94 92 ALA A N 1
ATOM 711 C CA . ALA A 1 92 ? 7.609 -24.781 -10 1 98.94 92 ALA A CA 1
ATOM 712 C C . ALA A 1 92 ? 8.883 -25.609 -10.18 1 98.94 92 ALA A C 1
ATOM 714 O O . ALA A 1 92 ? 9.992 -25.094 -9.992 1 98.94 92 ALA A O 1
ATOM 715 N N . GLN A 1 93 ? 8.742 -26.828 -10.562 1 98.81 93 GLN A N 1
ATOM 716 C CA . GLN A 1 93 ? 9.906 -27.703 -10.703 1 98.81 93 GLN A CA 1
ATOM 717 C C . GLN A 1 93 ? 9.938 -28.359 -12.078 1 98.81 93 GLN A C 1
ATOM 719 O O . GLN A 1 93 ? 10.984 -28.812 -12.531 1 98.81 93 GLN A O 1
ATOM 724 N N . ASP A 1 94 ? 8.812 -28.5 -12.656 1 98.81 94 ASP A N 1
ATOM 725 C CA . ASP A 1 94 ? 8.617 -29.094 -13.969 1 98.81 94 ASP A CA 1
ATOM 726 C C . ASP A 1 94 ? 7.641 -28.281 -14.812 1 98.81 94 ASP A C 1
ATOM 728 O O . ASP A 1 94 ? 6.613 -27.812 -14.312 1 98.81 94 ASP A O 1
ATOM 732 N N . PRO A 1 95 ? 7.945 -28.094 -16.109 1 98.81 95 PRO A N 1
ATOM 733 C CA . PRO A 1 95 ? 7.09 -27.25 -16.953 1 98.81 95 PRO A CA 1
ATOM 734 C C . PRO A 1 95 ? 5.641 -27.734 -16.984 1 98.81 95 PRO A C 1
ATOM 736 O O . PRO A 1 95 ? 4.758 -27 -17.438 1 98.81 95 PRO A O 1
ATOM 739 N N . TYR A 1 96 ? 5.348 -28.891 -16.594 1 98.69 96 TYR A N 1
ATOM 740 C CA . TYR A 1 96 ? 3.986 -29.406 -16.688 1 98.69 96 TYR A CA 1
ATOM 741 C C . TYR A 1 96 ? 3.453 -29.812 -15.328 1 98.69 96 TYR A C 1
ATOM 743 O O . TYR A 1 96 ? 2.525 -30.625 -15.234 1 98.69 96 TYR A O 1
ATOM 751 N N . ASP A 1 97 ? 4.121 -29.328 -14.258 1 98.88 97 ASP A N 1
ATOM 752 C CA . ASP A 1 97 ? 3.59 -29.641 -12.93 1 98.88 97 ASP A CA 1
ATOM 753 C C . ASP A 1 97 ? 2.387 -28.75 -12.609 1 98.88 97 ASP A C 1
ATOM 755 O O . ASP A 1 97 ? 2.008 -27.891 -13.398 1 98.88 97 ASP A O 1
ATOM 759 N N . ASP A 1 98 ? 1.701 -29.047 -11.477 1 98.88 98 ASP A N 1
ATOM 760 C CA . ASP A 1 98 ? 0.459 -28.375 -11.102 1 98.88 98 ASP A CA 1
ATOM 761 C C . ASP A 1 98 ? 0.683 -26.891 -10.898 1 98.88 98 ASP A C 1
ATOM 763 O O . ASP A 1 98 ? -0.196 -26.078 -11.203 1 98.88 98 ASP A O 1
ATOM 767 N N . THR A 1 99 ? 1.802 -26.531 -10.297 1 98.94 99 THR A N 1
ATOM 768 C CA . THR A 1 99 ? 2.107 -25.125 -10.078 1 98.94 99 THR A CA 1
ATOM 769 C C . THR A 1 99 ? 2.176 -24.375 -11.406 1 98.94 99 THR A C 1
ATOM 771 O O . THR A 1 99 ? 1.561 -23.312 -11.57 1 98.94 99 THR A O 1
ATOM 774 N N . VAL A 1 100 ? 2.881 -24.875 -12.359 1 98.94 100 VAL A N 1
ATOM 775 C CA . VAL A 1 100 ? 3.01 -24.234 -13.656 1 98.94 100 VAL A CA 1
ATOM 776 C C . VAL A 1 100 ? 1.64 -24.125 -14.32 1 98.94 100 VAL A C 1
ATOM 778 O O . VAL A 1 100 ? 1.313 -23.109 -14.938 1 98.94 100 VAL A O 1
ATOM 781 N N . GLU A 1 101 ? 0.854 -25.203 -14.211 1 98.94 101 GLU A N 1
ATOM 782 C CA . GLU A 1 101 ? -0.496 -25.141 -14.758 1 98.94 101 GLU A CA 1
ATOM 783 C C . GLU A 1 101 ? -1.281 -23.969 -14.156 1 98.94 101 GLU A C 1
ATOM 785 O O . GLU A 1 101 ? -1.995 -23.266 -14.867 1 98.94 101 GLU A O 1
ATOM 790 N N . GLU A 1 102 ? -1.185 -23.797 -12.891 1 98.94 102 GLU A N 1
ATOM 791 C CA . GLU A 1 102 ? -1.878 -22.688 -12.234 1 98.94 102 GLU A CA 1
ATOM 792 C C . GLU A 1 102 ? -1.323 -21.344 -12.68 1 98.94 102 GLU A C 1
ATOM 794 O O . GLU A 1 102 ? -2.076 -20.375 -12.844 1 98.94 102 GLU A O 1
ATOM 799 N N . LEU A 1 103 ? -0.015 -21.281 -12.883 1 98.94 103 LEU A N 1
ATOM 800 C CA . LEU A 1 103 ? 0.608 -20.047 -13.367 1 98.94 103 LEU A CA 1
ATOM 801 C C . LEU A 1 103 ? 0.124 -19.719 -14.773 1 98.94 103 LEU A C 1
ATOM 803 O O . LEU A 1 103 ? -0.059 -18.547 -15.109 1 98.94 103 LEU A O 1
ATOM 807 N N . VAL A 1 104 ? -0.071 -20.703 -15.609 1 98.94 104 VAL A N 1
ATOM 808 C CA . VAL A 1 104 ? -0.61 -20.5 -16.953 1 98.94 104 VAL A CA 1
ATOM 809 C C . VAL A 1 104 ? -2.02 -19.922 -16.859 1 98.94 104 VAL A C 1
ATOM 811 O O . VAL A 1 104 ? -2.342 -18.953 -17.547 1 98.94 104 VAL A O 1
ATOM 814 N N . ARG A 1 105 ? -2.857 -20.531 -16.047 1 98.75 105 ARG A N 1
ATOM 815 C CA . ARG A 1 105 ? -4.207 -20 -15.859 1 98.75 105 ARG A CA 1
ATOM 816 C C . ARG A 1 105 ? -4.176 -18.562 -15.375 1 98.75 105 ARG A C 1
ATOM 818 O O . ARG A 1 105 ? -4.941 -17.719 -15.852 1 98.75 105 ARG A O 1
ATOM 825 N N . LEU A 1 106 ? -3.285 -18.328 -14.43 1 98.81 106 LEU A N 1
ATOM 826 C CA . LEU A 1 106 ? -3.125 -16.969 -13.898 1 98.81 106 LEU A CA 1
ATOM 827 C C . LEU A 1 106 ? -2.723 -16 -15 1 98.81 106 LEU A C 1
ATOM 829 O O . LEU A 1 106 ? -3.279 -14.898 -15.094 1 98.81 106 LEU A O 1
ATOM 833 N N . TYR A 1 107 ? -1.8 -16.359 -15.828 1 98.81 107 TYR A N 1
ATOM 834 C CA . TYR A 1 107 ? -1.368 -15.531 -16.938 1 98.81 107 TYR A CA 1
ATOM 835 C C . TYR A 1 107 ? -2.539 -15.195 -17.859 1 98.81 107 TYR A C 1
ATOM 837 O O . TYR A 1 107 ? -2.723 -14.039 -18.25 1 98.81 107 TYR A O 1
ATOM 845 N N . ARG A 1 108 ? -3.264 -16.188 -18.203 1 98.5 108 ARG A N 1
ATOM 846 C CA . ARG A 1 108 ? -4.41 -15.984 -19.094 1 98.5 108 ARG A CA 1
ATOM 847 C C . ARG A 1 108 ? -5.414 -15.016 -18.469 1 98.5 108 ARG A C 1
ATOM 849 O O . ARG A 1 108 ? -5.973 -14.164 -19.156 1 98.5 108 ARG A O 1
ATOM 856 N N . ASP A 1 109 ? -5.648 -15.211 -17.203 1 97.69 109 ASP A N 1
ATOM 857 C CA . ASP A 1 109 ? -6.602 -14.352 -16.516 1 97.69 109 ASP A CA 1
ATOM 858 C C . ASP A 1 109 ? -6.129 -12.898 -16.5 1 97.69 109 ASP A C 1
ATOM 860 O O . ASP A 1 109 ? -6.945 -11.977 -16.531 1 97.69 109 ASP A O 1
ATOM 864 N N . VAL A 1 110 ? -4.785 -12.656 -16.469 1 98.12 110 VAL A N 1
ATOM 865 C CA . VAL A 1 110 ? -4.234 -11.32 -16.266 1 98.12 110 VAL A CA 1
ATOM 866 C C . VAL A 1 110 ? -3.891 -10.695 -17.625 1 98.12 110 VAL A C 1
ATOM 868 O O . VAL A 1 110 ? -4.207 -9.531 -17.875 1 98.12 110 VAL A O 1
ATOM 871 N N . LEU A 1 111 ? -3.234 -11.539 -18.469 1 97.25 111 LEU A N 1
ATOM 872 C CA . LEU A 1 111 ? -2.645 -10.953 -19.656 1 97.25 111 LEU A CA 1
ATOM 873 C C . LEU A 1 111 ? -3.211 -11.602 -20.922 1 97.25 111 LEU A C 1
ATOM 875 O O . LEU A 1 111 ? -2.91 -11.172 -22.031 1 97.25 111 LEU A O 1
ATOM 879 N N . GLY A 1 112 ? -4.055 -12.57 -20.797 1 97.31 112 GLY A N 1
ATOM 880 C CA . GLY A 1 112 ? -4.625 -13.25 -21.938 1 97.31 112 GLY A CA 1
ATOM 881 C C . GLY A 1 112 ? -3.725 -14.336 -22.5 1 97.31 112 GLY A C 1
ATOM 882 O O . GLY A 1 112 ? -3.275 -15.219 -21.766 1 97.31 112 GLY A O 1
ATOM 883 N N . GLU A 1 113 ? -3.424 -14.305 -23.844 1 98.06 113 GLU A N 1
ATOM 884 C CA . GLU A 1 113 ? -2.652 -15.367 -24.484 1 98.06 113 GLU A CA 1
ATOM 885 C C . GLU A 1 113 ? -1.169 -15.016 -24.531 1 98.06 113 GLU A C 1
ATOM 887 O O . GLU A 1 113 ? -0.803 -13.836 -24.5 1 98.06 113 GLU A O 1
ATOM 892 N N . HIS A 1 114 ? -0.428 -16.016 -24.547 1 98.25 114 HIS A N 1
ATOM 893 C CA . HIS A 1 114 ? 1.02 -15.898 -24.688 1 98.25 114 HIS A CA 1
ATOM 894 C C . HIS A 1 114 ? 1.487 -16.391 -26.047 1 98.25 114 HIS A C 1
ATOM 896 O O . HIS A 1 114 ? 0.979 -17.406 -26.547 1 98.25 114 HIS A O 1
ATOM 902 N N . PRO A 1 115 ? 2.414 -15.727 -26.609 1 98.12 115 PRO A N 1
ATOM 903 C CA . PRO A 1 115 ? 2.826 -16.125 -27.953 1 98.12 115 PRO A CA 1
ATOM 904 C C . PRO A 1 115 ? 3.553 -17.469 -27.984 1 98.12 115 PRO A C 1
ATOM 906 O O . PRO A 1 115 ? 3.576 -18.141 -29.016 1 98.12 115 PRO A O 1
ATOM 909 N N . ASP A 1 116 ? 4.184 -17.875 -26.938 1 98.75 116 ASP A N 1
ATOM 910 C CA . ASP A 1 116 ? 4.941 -19.109 -26.844 1 98.75 116 ASP A CA 1
ATOM 911 C C . ASP A 1 116 ? 4.801 -19.734 -25.453 1 98.75 116 ASP A C 1
ATOM 913 O O . ASP A 1 116 ? 5.656 -19.547 -24.594 1 98.75 116 ASP A O 1
ATOM 917 N N . TRP A 1 117 ? 3.855 -20.625 -25.266 1 98.69 117 TRP A N 1
ATOM 918 C CA . TRP A 1 117 ? 3.545 -21.203 -23.969 1 98.69 117 TRP A CA 1
ATOM 919 C C . TRP A 1 117 ? 4.652 -22.156 -23.516 1 98.69 117 TRP A C 1
ATOM 921 O O . TRP A 1 117 ? 4.914 -22.281 -22.312 1 98.69 117 TRP A O 1
ATOM 931 N N . ASP A 1 118 ? 5.234 -22.859 -24.438 1 98.56 118 ASP A N 1
ATOM 932 C CA . ASP A 1 118 ? 6.344 -23.719 -24.031 1 98.56 118 ASP A CA 1
ATOM 933 C C . ASP A 1 118 ? 7.469 -22.922 -23.391 1 98.56 118 ASP A C 1
ATOM 935 O O . ASP A 1 118 ? 8.031 -23.328 -22.375 1 98.56 118 ASP A O 1
ATOM 939 N N . GLU A 1 119 ? 7.801 -21.844 -24.016 1 98.75 119 GLU A N 1
ATOM 940 C CA . GLU A 1 119 ? 8.812 -20.953 -23.453 1 98.75 119 GLU A CA 1
ATOM 941 C C . GLU A 1 119 ? 8.367 -20.422 -22.094 1 98.75 119 GLU A C 1
ATOM 943 O O . GLU A 1 119 ? 9.172 -20.328 -21.156 1 98.75 119 GLU A O 1
ATOM 948 N N . TYR A 1 120 ? 7.18 -20 -22.016 1 98.88 120 TYR A N 1
ATOM 949 C CA . TYR A 1 120 ? 6.641 -19.5 -20.766 1 98.88 120 TYR A CA 1
ATOM 950 C C . TYR A 1 120 ? 6.789 -20.531 -19.656 1 98.88 120 TYR A C 1
ATOM 952 O O . TYR A 1 120 ? 7.316 -20.234 -18.578 1 98.88 120 TYR A O 1
ATOM 960 N N . ARG A 1 121 ? 6.316 -21.703 -19.859 1 98.94 121 ARG A N 1
ATOM 961 C CA . ARG A 1 121 ? 6.379 -22.781 -18.875 1 98.94 121 ARG A CA 1
ATOM 962 C C . ARG A 1 121 ? 7.816 -23.016 -18.422 1 98.94 121 ARG A C 1
ATOM 964 O O . ARG A 1 121 ? 8.07 -23.188 -17.234 1 98.94 121 ARG A O 1
ATOM 971 N N . ALA A 1 122 ? 8.719 -23.062 -19.359 1 98.88 122 ALA A N 1
ATOM 972 C CA . ALA A 1 122 ? 10.125 -23.25 -19.016 1 98.88 122 ALA A CA 1
ATOM 973 C C . ALA A 1 122 ? 10.633 -22.125 -18.125 1 98.88 122 ALA A C 1
ATOM 975 O O . ALA A 1 122 ? 11.406 -22.359 -17.203 1 98.88 122 ALA A O 1
ATOM 976 N N . ALA A 1 123 ? 10.258 -20.922 -18.438 1 98.88 123 ALA A N 1
ATOM 977 C CA . ALA A 1 123 ? 10.695 -19.766 -17.672 1 98.88 123 ALA A CA 1
ATOM 978 C C . ALA A 1 123 ? 10.18 -19.828 -16.234 1 98.88 123 ALA A C 1
ATOM 980 O O . ALA A 1 123 ? 10.859 -19.375 -15.297 1 98.88 123 ALA A O 1
ATOM 981 N N . MET A 1 124 ? 8.938 -20.328 -16.031 1 98.88 124 MET 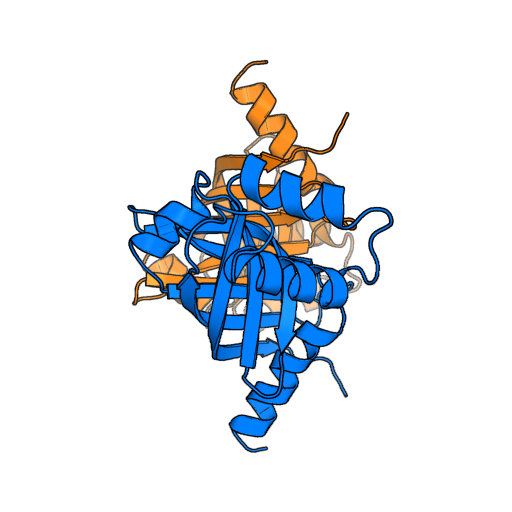A N 1
ATOM 982 C CA . MET A 1 124 ? 8.406 -20.453 -14.68 1 98.88 124 MET A CA 1
ATOM 983 C C . MET A 1 124 ? 9.312 -21.328 -13.82 1 98.88 124 MET A C 1
ATOM 985 O O . MET A 1 124 ? 9.531 -21.031 -12.641 1 98.88 124 MET A O 1
ATOM 989 N N . VAL A 1 125 ? 9.758 -22.375 -14.406 1 98.94 125 VAL A N 1
ATOM 990 C CA . VAL A 1 125 ? 10.641 -23.297 -13.688 1 98.94 125 VAL A CA 1
ATOM 991 C C . VAL A 1 125 ? 11.992 -22.625 -13.453 1 98.94 125 VAL A C 1
ATOM 993 O O . VAL A 1 125 ? 12.5 -22.609 -12.328 1 98.94 125 VAL A O 1
ATOM 996 N N . ARG A 1 126 ? 12.562 -22.062 -14.516 1 98.81 126 ARG A N 1
ATOM 997 C CA . ARG A 1 126 ? 13.859 -21.406 -14.438 1 98.81 126 ARG A CA 1
ATOM 998 C C . ARG A 1 126 ? 13.859 -20.328 -13.375 1 98.81 126 ARG A C 1
ATOM 1000 O O . ARG A 1 126 ? 14.82 -20.188 -12.609 1 98.81 126 ARG A O 1
ATOM 1007 N N . ASP A 1 127 ? 12.836 -19.578 -13.336 1 98.69 127 ASP A N 1
ATOM 1008 C CA . ASP A 1 127 ? 12.75 -18.422 -12.453 1 98.69 127 ASP A CA 1
ATOM 1009 C C . ASP A 1 127 ? 12.258 -18.812 -11.062 1 98.69 127 ASP A C 1
ATOM 1011 O O . ASP A 1 127 ? 12.109 -17.969 -10.18 1 98.69 127 ASP A O 1
ATOM 1015 N N . ARG A 1 128 ? 11.984 -20.062 -10.805 1 98.81 128 ARG A N 1
ATOM 1016 C CA . ARG A 1 128 ? 11.531 -20.594 -9.523 1 98.81 128 ARG A CA 1
ATOM 1017 C C . ARG A 1 128 ? 10.258 -19.891 -9.055 1 98.81 128 ARG A C 1
ATOM 1019 O O . ARG A 1 128 ? 10.188 -19.422 -7.918 1 98.81 128 ARG A O 1
ATOM 1026 N N . ARG A 1 129 ? 9.312 -19.891 -10 1 98.88 129 ARG A N 1
ATOM 1027 C CA . ARG A 1 129 ? 8.055 -19.203 -9.711 1 98.88 129 ARG A CA 1
ATOM 1028 C C . ARG A 1 129 ? 7.125 -20.094 -8.898 1 98.88 129 ARG A C 1
ATOM 1030 O O . ARG A 1 129 ? 7.258 -21.328 -8.922 1 98.88 129 ARG A O 1
ATOM 1037 N N . LEU A 1 130 ? 6.273 -19.469 -8.094 1 98.94 130 LEU A N 1
ATOM 1038 C CA . LEU A 1 130 ? 5.16 -20.109 -7.391 1 98.94 130 LEU A CA 1
ATOM 1039 C C . LEU A 1 130 ? 3.965 -19.172 -7.312 1 98.94 130 LEU A C 1
ATOM 1041 O O . LEU A 1 130 ? 4.059 -18 -7.707 1 98.94 130 LEU A O 1
ATOM 1045 N N . VAL A 1 131 ? 2.781 -19.719 -6.922 1 98.94 131 VAL A N 1
ATOM 1046 C CA . VAL A 1 131 ? 1.549 -18.953 -6.824 1 98.94 131 VAL A CA 1
ATOM 1047 C C . VAL A 1 131 ? 1.262 -18.625 -5.359 1 98.94 131 VAL A C 1
ATOM 1049 O O . VAL A 1 131 ? 1.318 -19.5 -4.496 1 98.94 131 VAL A O 1
ATOM 1052 N N . LEU A 1 132 ? 1.082 -17.375 -5.082 1 98.94 132 LEU A N 1
ATOM 1053 C CA . LEU A 1 132 ? 0.47 -16.906 -3.842 1 98.94 132 LEU A CA 1
ATOM 1054 C C . LEU A 1 132 ? -1.044 -16.812 -3.988 1 98.94 132 LEU A C 1
ATOM 1056 O O . LEU A 1 132 ? -1.539 -16.203 -4.938 1 98.94 132 LEU A O 1
ATOM 1060 N N . ARG A 1 133 ? -1.799 -17.453 -3.123 1 98.94 133 ARG A N 1
ATOM 1061 C CA . ARG A 1 133 ? -3.25 -17.328 -3.025 1 98.94 133 ARG A CA 1
ATOM 1062 C C . ARG A 1 133 ? -3.652 -16.656 -1.719 1 98.94 133 ARG A C 1
ATOM 1064 O O . ARG A 1 133 ? -3.484 -17.219 -0.641 1 98.94 133 ARG A O 1
ATOM 1071 N N . LEU A 1 134 ? -4.121 -15.508 -1.802 1 98.94 134 LEU A N 1
ATOM 1072 C CA . LEU A 1 134 ? -4.617 -14.789 -0.63 1 98.94 134 LEU A CA 1
ATOM 1073 C C . LEU A 1 134 ? -6.125 -14.969 -0.486 1 98.94 134 LEU A C 1
ATOM 1075 O O . LEU A 1 134 ? -6.895 -14.438 -1.288 1 98.94 134 LEU A O 1
ATOM 1079 N N . ARG A 1 135 ? -6.535 -15.703 0.466 1 98.81 135 ARG A N 1
ATOM 1080 C CA . ARG A 1 135 ? -7.949 -15.812 0.799 1 98.81 135 ARG A CA 1
ATOM 1081 C C . ARG A 1 135 ? -8.422 -14.602 1.597 1 98.81 135 ARG A C 1
ATOM 1083 O O . ARG A 1 135 ? -7.992 -14.398 2.734 1 98.81 135 ARG A O 1
ATOM 1090 N N . VAL A 1 136 ? -9.359 -13.836 1.043 1 98.75 136 VAL A N 1
ATOM 1091 C CA . VAL A 1 136 ? -9.789 -12.586 1.653 1 98.75 136 VAL A CA 1
ATOM 1092 C C . VAL A 1 136 ? -10.734 -12.875 2.82 1 98.75 136 VAL A C 1
ATOM 1094 O O . VAL A 1 136 ? -11.758 -13.531 2.648 1 98.75 136 VAL A O 1
ATOM 1097 N N . GLU A 1 137 ? -10.422 -12.391 3.912 1 98.19 137 GLU A N 1
ATOM 1098 C CA . GLU A 1 137 ? -11.234 -12.555 5.113 1 98.19 137 GLU A CA 1
ATOM 1099 C C . GLU A 1 137 ? -11.992 -11.266 5.445 1 98.19 137 GLU A C 1
ATOM 1101 O O . GLU A 1 137 ? -13.117 -11.32 5.949 1 98.19 137 GLU A O 1
ATOM 1106 N N . ARG A 1 138 ? -11.398 -10.172 5.18 1 97.12 138 ARG A N 1
ATOM 1107 C CA . ARG A 1 138 ? -11.984 -8.859 5.453 1 97.12 138 ARG A CA 1
ATOM 1108 C C . ARG A 1 138 ? -11.5 -7.828 4.441 1 97.12 138 ARG A C 1
ATOM 1110 O O . ARG A 1 138 ? -10.398 -7.941 3.906 1 97.12 138 ARG A O 1
ATOM 1117 N N . ALA A 1 139 ? -12.375 -6.883 4.18 1 98.31 139 ALA A N 1
ATOM 1118 C CA . ALA A 1 139 ? -11.984 -5.754 3.342 1 98.31 139 ALA A CA 1
ATOM 1119 C C . ALA A 1 139 ? -12.445 -4.43 3.951 1 98.31 139 ALA A C 1
ATOM 1121 O O . ALA A 1 139 ? -13.492 -4.367 4.598 1 98.31 139 ALA A O 1
ATOM 1122 N N . TYR A 1 140 ? -11.664 -3.389 3.74 1 98.12 140 TYR A N 1
ATOM 1123 C CA . TYR A 1 140 ? -12.07 -2.033 4.102 1 98.12 140 TYR A CA 1
ATOM 1124 C C . TYR A 1 140 ? -11.594 -1.027 3.057 1 98.12 140 TYR A C 1
ATOM 1126 O O . TYR A 1 140 ? -10.867 -1.384 2.129 1 98.12 140 TYR A O 1
ATOM 1134 N N . GLY A 1 141 ? -12 0.202 3.201 1 97.69 141 GLY A N 1
ATOM 1135 C CA . GLY A 1 141 ? -11.688 1.269 2.266 1 97.69 141 GLY A CA 1
ATOM 1136 C C . GLY A 1 141 ? -12.898 2.078 1.852 1 97.69 141 GLY A C 1
ATOM 1137 O O . GLY A 1 141 ? -13.781 2.35 2.67 1 97.69 141 GLY A O 1
ATOM 1138 N N . ILE A 1 142 ? -12.836 2.615 0.66 1 97.06 142 ILE A N 1
ATOM 1139 C CA . ILE A 1 142 ? -13.914 3.396 0.052 1 97.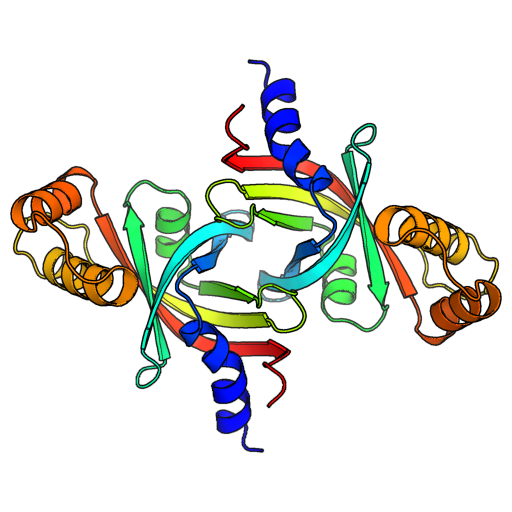06 142 ILE A CA 1
ATOM 1140 C C . ILE A 1 142 ? -14.312 2.771 -1.282 1 97.06 142 ILE A C 1
ATOM 1142 O O . ILE A 1 142 ? -13.523 2.752 -2.229 1 97.06 142 ILE A O 1
ATOM 1146 N N . PRO A 1 143 ? -15.516 2.24 -1.333 1 94.62 143 PRO A N 1
ATOM 1147 C CA . PRO A 1 143 ? -15.93 1.615 -2.592 1 94.62 143 PRO A CA 1
ATOM 1148 C C . PRO A 1 143 ? -16.156 2.631 -3.709 1 94.62 143 PRO A C 1
ATOM 1150 O O . PRO A 1 143 ? -16.312 3.824 -3.441 1 94.62 143 PRO A O 1
ATOM 1153 N N . ARG A 1 144 ? -16.094 2.139 -4.902 1 90 144 ARG A N 1
ATOM 1154 C CA . ARG A 1 144 ? -16.484 2.957 -6.047 1 90 144 ARG A CA 1
ATOM 1155 C C . ARG A 1 144 ? -17.938 3.428 -5.918 1 90 144 ARG A C 1
ATOM 1157 O O . ARG A 1 144 ? -18.812 2.654 -5.531 1 90 144 ARG A O 1
ATOM 1164 N N . ALA A 1 145 ? -18.016 4.738 -6.016 1 79.06 145 ALA A N 1
ATOM 1165 C CA . ALA A 1 145 ? -19.391 5.254 -5.977 1 79.06 145 ALA A CA 1
ATOM 1166 C C . ALA A 1 145 ? -20.234 4.652 -7.094 1 79.06 145 ALA A C 1
ATOM 1168 O O . ALA A 1 145 ? -19.75 4.453 -8.211 1 79.06 145 ALA A O 1
ATOM 1169 N N . VAL A 1 146 ? -21.359 3.951 -6.82 1 65.38 146 VAL A N 1
ATOM 1170 C CA . VAL A 1 146 ? -22.312 3.418 -7.793 1 65.38 146 VAL A CA 1
ATOM 1171 C C . VAL A 1 146 ? -23.062 4.566 -8.461 1 65.38 146 VAL A C 1
ATOM 1173 O O . VAL A 1 146 ? -23.281 5.617 -7.855 1 65.38 146 VAL A O 1
ATOM 1176 N N . MET B 1 1 ? 27.391 4.078 -7.523 1 68 1 MET B N 1
ATOM 1177 C CA . MET B 1 1 ? 26.375 4.977 -6.973 1 68 1 MET B CA 1
ATOM 1178 C C . MET B 1 1 ? 26.344 4.902 -5.449 1 68 1 MET B C 1
ATOM 1180 O O . MET B 1 1 ? 26.422 3.814 -4.879 1 68 1 MET B O 1
ATOM 1184 N N . THR B 1 2 ? 26.422 6.059 -4.734 1 81.31 2 THR B N 1
ATOM 1185 C CA . THR B 1 2 ? 26.406 6.059 -3.275 1 81.31 2 THR B CA 1
ATOM 1186 C C . THR B 1 2 ? 25.031 5.66 -2.744 1 81.31 2 THR B C 1
ATOM 1188 O O . THR B 1 2 ? 24.062 5.656 -3.488 1 81.31 2 THR B O 1
ATOM 1191 N N . GLU B 1 3 ? 25.062 5.086 -1.586 1 82.88 3 GLU B N 1
ATOM 1192 C CA . GLU B 1 3 ? 23.797 4.754 -0.925 1 82.88 3 GLU B CA 1
ATOM 1193 C C . GLU B 1 3 ? 22.844 5.941 -0.931 1 82.88 3 GLU B C 1
ATOM 1195 O O . GLU B 1 3 ? 21.641 5.777 -1.146 1 82.88 3 GLU B O 1
ATOM 1200 N N . ASP B 1 4 ? 23.453 7.082 -0.71 1 84.31 4 ASP B N 1
ATOM 1201 C CA . ASP B 1 4 ? 22.625 8.289 -0.688 1 84.31 4 ASP B CA 1
ATOM 1202 C C . ASP B 1 4 ? 22.047 8.586 -2.07 1 84.31 4 ASP B C 1
ATOM 1204 O O . ASP B 1 4 ? 20.891 8.992 -2.188 1 84.31 4 ASP B O 1
ATOM 1208 N N . ALA B 1 5 ? 22.859 8.328 -3.107 1 85 5 ALA B N 1
ATOM 1209 C CA . ALA B 1 5 ? 22.375 8.57 -4.469 1 85 5 ALA B CA 1
ATOM 1210 C C . ALA B 1 5 ? 21.234 7.621 -4.824 1 85 5 ALA B C 1
ATOM 1212 O O . ALA B 1 5 ? 20.266 8.023 -5.473 1 85 5 ALA B O 1
ATOM 1213 N N . THR B 1 6 ? 21.406 6.422 -4.359 1 89.62 6 THR B N 1
ATOM 1214 C CA . THR B 1 6 ? 20.375 5.422 -4.621 1 89.62 6 THR B CA 1
ATOM 1215 C C . THR B 1 6 ? 19.078 5.781 -3.898 1 89.62 6 THR B C 1
ATOM 1217 O O . THR B 1 6 ? 18 5.715 -4.48 1 89.62 6 THR B O 1
ATOM 1220 N N . GLN B 1 7 ? 19.234 6.207 -2.676 1 93.81 7 GLN B N 1
ATOM 1221 C CA . GLN B 1 7 ? 18.078 6.609 -1.895 1 93.81 7 GLN B CA 1
ATOM 1222 C C . GLN B 1 7 ? 17.375 7.82 -2.52 1 93.81 7 GLN B C 1
ATOM 1224 O O . GLN B 1 7 ? 16.156 7.855 -2.625 1 93.81 7 GLN B O 1
ATOM 1229 N N . ASN B 1 8 ? 18.172 8.766 -2.967 1 92.62 8 ASN B N 1
ATOM 1230 C CA . ASN B 1 8 ? 17.609 9.961 -3.572 1 92.62 8 ASN B CA 1
ATOM 1231 C C . ASN B 1 8 ? 16.875 9.641 -4.871 1 92.62 8 ASN B C 1
ATOM 1233 O O . ASN B 1 8 ? 15.828 10.227 -5.16 1 92.62 8 ASN B O 1
ATOM 1237 N N . ALA B 1 9 ? 17.469 8.766 -5.621 1 94.19 9 ALA B N 1
ATOM 1238 C CA . ALA B 1 9 ? 16.828 8.359 -6.875 1 94.19 9 ALA B CA 1
ATOM 1239 C C . ALA B 1 9 ? 15.469 7.719 -6.617 1 94.19 9 ALA B C 1
ATOM 1241 O O . ALA B 1 9 ? 14.508 7.965 -7.348 1 94.19 9 ALA B O 1
ATOM 1242 N N . LEU B 1 10 ? 15.391 6.918 -5.578 1 97.44 10 LEU B N 1
ATOM 1243 C CA . LEU B 1 10 ? 14.141 6.273 -5.203 1 97.44 10 LEU B CA 1
ATOM 1244 C C . LEU B 1 10 ? 13.125 7.301 -4.723 1 97.44 10 LEU B C 1
ATOM 1246 O O . LEU B 1 10 ? 11.969 7.277 -5.148 1 97.44 10 LEU B O 1
ATOM 1250 N N . LEU B 1 11 ? 13.578 8.242 -3.963 1 98.12 11 LEU B N 1
ATOM 1251 C CA . LEU B 1 11 ? 12.672 9.172 -3.305 1 98.12 11 LEU B CA 1
ATOM 1252 C C . LEU B 1 11 ? 12.188 10.242 -4.281 1 98.12 11 LEU B C 1
ATOM 1254 O O . LEU B 1 11 ? 11.203 10.938 -4.012 1 98.12 11 LEU B O 1
ATOM 1258 N N . ALA B 1 12 ? 12.828 10.383 -5.453 1 97.19 12 ALA B N 1
ATOM 1259 C CA . ALA B 1 12 ? 12.445 11.375 -6.449 1 97.19 12 ALA B CA 1
ATOM 1260 C C . ALA B 1 12 ? 11.008 11.156 -6.918 1 97.19 12 ALA B C 1
ATOM 1262 O O . ALA B 1 12 ? 10.328 12.102 -7.316 1 97.19 12 ALA B O 1
ATOM 1263 N N . LEU B 1 13 ? 10.547 9.914 -6.812 1 97.94 13 LEU B N 1
ATOM 1264 C CA . LEU B 1 13 ? 9.195 9.586 -7.242 1 97.94 13 LEU B CA 1
ATOM 1265 C C . LEU B 1 13 ? 8.164 10.344 -6.402 1 97.94 13 LEU B C 1
ATOM 1267 O O . LEU B 1 13 ? 7.066 10.641 -6.875 1 97.94 13 LEU B O 1
ATOM 1271 N N . LEU B 1 14 ? 8.477 10.727 -5.172 1 98.38 14 LEU B N 1
ATOM 1272 C CA . LEU B 1 14 ? 7.594 11.453 -4.27 1 98.38 14 LEU B CA 1
ATOM 1273 C C . LEU B 1 14 ? 7.312 12.852 -4.805 1 98.38 14 LEU B C 1
ATOM 1275 O O . LEU B 1 14 ? 6.359 13.508 -4.371 1 98.38 14 LEU B O 1
ATOM 1279 N N . LEU B 1 15 ? 8.086 13.305 -5.723 1 97.5 15 LEU B N 1
ATOM 1280 C CA . LEU B 1 15 ? 7.965 14.664 -6.242 1 97.5 15 LEU B CA 1
ATOM 1281 C C . LEU B 1 15 ? 7.098 14.688 -7.5 1 97.5 15 LEU B C 1
ATOM 1283 O O . LEU B 1 15 ? 6.73 15.758 -7.984 1 97.5 15 LEU B O 1
ATOM 1287 N N . GLU B 1 16 ? 6.75 13.547 -8.031 1 95.88 16 GLU B N 1
ATOM 1288 C CA . GLU B 1 16 ? 6.039 13.484 -9.305 1 95.88 16 GLU B CA 1
ATOM 1289 C C . GLU B 1 16 ? 4.535 13.672 -9.109 1 95.88 16 GLU B C 1
ATOM 1291 O O . GLU B 1 16 ? 3.797 13.867 -10.078 1 95.88 16 GLU B O 1
ATOM 1296 N N . GLY B 1 17 ? 4.055 13.656 -7.973 1 95.19 17 GLY B N 1
ATOM 1297 C CA . GLY B 1 17 ? 2.672 13.844 -7.559 1 95.19 17 GLY B CA 1
ATOM 1298 C C . GLY B 1 17 ? 2.512 13.977 -6.059 1 95.19 17 GLY B C 1
ATOM 1299 O O . GLY B 1 17 ? 3.5 14.117 -5.332 1 95.19 17 GLY B O 1
ATOM 1300 N N . HIS B 1 18 ? 1.205 13.922 -5.68 1 97.75 18 HIS B N 1
ATOM 1301 C CA . HIS B 1 18 ? 0.971 14.156 -4.258 1 97.75 18 HIS B CA 1
ATOM 1302 C C . HIS B 1 18 ? 0.201 12.992 -3.635 1 97.75 18 HIS B C 1
ATOM 1304 O O . HIS B 1 18 ? -0.079 13.008 -2.434 1 97.75 18 HIS B O 1
ATOM 1310 N N . GLY B 1 19 ? -0.215 12.07 -4.43 1 98.06 19 GLY B N 1
ATOM 1311 C CA . GLY B 1 19 ? -0.976 10.945 -3.912 1 98.06 19 GLY B CA 1
ATOM 1312 C C . GLY B 1 19 ? -0.105 9.766 -3.535 1 98.06 19 GLY B C 1
ATOM 1313 O O . GLY B 1 19 ? 0.864 9.453 -4.23 1 98.06 19 GLY B O 1
ATOM 1314 N N . GLY B 1 20 ? -0.418 9.07 -2.463 1 98.56 20 GLY B N 1
ATOM 1315 C CA . GLY B 1 20 ? 0.283 7.875 -2.021 1 98.56 20 GLY B CA 1
ATOM 1316 C C . GLY B 1 20 ? -0.506 7.059 -1.017 1 98.56 20 GLY B C 1
ATOM 1317 O O . GLY B 1 20 ? -1.688 7.32 -0.787 1 98.56 20 GLY B O 1
ATOM 1318 N N . VAL B 1 21 ? 0.139 5.98 -0.508 1 98.88 21 VAL B N 1
ATOM 1319 C CA . VAL B 1 21 ? -0.452 5.086 0.482 1 98.88 21 VAL B CA 1
ATOM 1320 C C . VAL B 1 21 ? 0.34 5.164 1.785 1 98.88 21 VAL B C 1
ATOM 1322 O O . VAL B 1 21 ? 1.535 4.859 1.812 1 98.88 21 VAL B O 1
ATOM 1325 N N . LEU B 1 22 ? -0.308 5.613 2.865 1 98.94 22 LEU B N 1
ATOM 1326 C CA . LEU B 1 22 ? 0.265 5.57 4.207 1 98.94 22 LEU B CA 1
ATOM 1327 C C . LEU B 1 22 ? -0.007 4.223 4.871 1 98.94 22 LEU B C 1
ATOM 1329 O O . LEU B 1 22 ? -1.131 3.717 4.82 1 98.94 22 LEU B O 1
ATOM 1333 N N . VAL B 1 23 ? 1.012 3.639 5.426 1 98.94 23 VAL B N 1
ATOM 1334 C CA . VAL B 1 23 ? 0.883 2.354 6.105 1 98.94 23 VAL B CA 1
ATOM 1335 C C . VAL B 1 23 ? 1.321 2.492 7.562 1 98.94 23 VAL B C 1
ATOM 1337 O O . VAL B 1 23 ? 2.471 2.844 7.84 1 98.94 23 VAL B O 1
ATOM 1340 N N . THR B 1 24 ? 0.453 2.275 8.469 1 98.88 24 THR B N 1
ATOM 1341 C CA . THR B 1 24 ? 0.712 2.248 9.898 1 98.88 24 THR B CA 1
ATOM 1342 C C . THR B 1 24 ? 0.417 0.866 10.477 1 98.88 24 THR B C 1
ATOM 1344 O O . THR B 1 24 ? -0.028 -0.031 9.758 1 98.88 24 THR B O 1
ATOM 1347 N N . LEU B 1 25 ? 0.769 0.64 11.727 1 98.44 25 LEU B N 1
ATOM 1348 C CA . LEU B 1 25 ? 0.644 -0.685 12.32 1 98.44 25 LEU B CA 1
ATOM 1349 C C . LEU B 1 25 ? -0.536 -0.737 13.289 1 98.44 25 LEU B C 1
ATOM 1351 O O . LEU B 1 25 ? -0.611 0.058 14.227 1 98.44 25 LEU B O 1
ATOM 1355 N N . LYS B 1 26 ? -1.425 -1.662 13.023 1 97.81 26 LYS B N 1
ATOM 1356 C CA . LYS B 1 26 ? -2.508 -1.926 13.961 1 97.81 26 LYS B CA 1
ATOM 1357 C C . LYS B 1 26 ? -1.979 -2.582 15.234 1 97.81 26 LYS B C 1
ATOM 1359 O O . LYS B 1 26 ? -0.83 -3.027 15.281 1 97.81 26 LYS B O 1
ATOM 1364 N N . ARG B 1 27 ? -2.826 -2.672 16.219 1 96.06 27 ARG B N 1
ATOM 1365 C CA . ARG B 1 27 ? -2.451 -3.26 17.516 1 96.06 27 ARG B CA 1
ATOM 1366 C C . ARG B 1 27 ? -2.051 -4.723 17.344 1 96.06 27 ARG B C 1
ATOM 1368 O O . ARG B 1 27 ? -1.176 -5.215 18.062 1 96.06 27 ARG B O 1
ATOM 1375 N N . ASP B 1 28 ? -2.641 -5.41 16.422 1 94.94 28 ASP B N 1
ATOM 1376 C CA . ASP B 1 28 ? -2.367 -6.832 16.25 1 94.94 28 ASP B CA 1
ATOM 1377 C C . ASP B 1 28 ? -1.195 -7.055 15.305 1 94.94 28 ASP B C 1
ATOM 1379 O O . ASP B 1 28 ? -0.92 -8.188 14.898 1 94.94 28 ASP B O 1
ATOM 1383 N N . GLY B 1 29 ? -0.627 -6 14.867 1 95.56 29 GLY B N 1
ATOM 1384 C CA . GLY B 1 29 ? 0.575 -6.098 14.055 1 95.56 29 GLY B CA 1
ATOM 1385 C C . GLY B 1 29 ? 0.295 -6.02 12.57 1 95.56 29 GLY B C 1
ATOM 1386 O O . GLY B 1 29 ? 1.219 -5.883 11.766 1 95.56 29 GLY B O 1
ATOM 1387 N N . ARG B 1 30 ? -0.991 -6.156 12.195 1 97.31 30 ARG B N 1
ATOM 1388 C CA . ARG B 1 30 ? -1.326 -6.012 10.781 1 97.31 30 ARG B CA 1
ATOM 1389 C C . ARG B 1 30 ? -1.161 -4.562 10.328 1 97.31 30 ARG B C 1
ATOM 1391 O O . ARG B 1 30 ? -1.309 -3.637 11.125 1 97.31 30 ARG B O 1
ATOM 1398 N N . PRO B 1 31 ? -0.83 -4.363 9.094 1 98.44 31 PRO B N 1
ATOM 1399 C CA . PRO B 1 31 ? -0.74 -2.998 8.57 1 98.44 31 PRO B CA 1
ATOM 1400 C C . PRO B 1 31 ? -2.109 -2.361 8.344 1 98.44 31 PRO B C 1
ATOM 1402 O O . PRO B 1 31 ? -3.07 -3.057 8 1 98.44 31 PRO B O 1
ATOM 1405 N N . GLN B 1 32 ? -2.256 -1.119 8.602 1 98.81 32 GLN B N 1
ATOM 1406 C CA . GLN B 1 32 ? -3.383 -0.28 8.211 1 98.81 32 GLN B CA 1
ATOM 1407 C C . GLN B 1 32 ? -3.006 0.648 7.059 1 98.81 32 GLN B C 1
ATOM 1409 O O . GLN B 1 32 ? -2.094 1.466 7.188 1 98.81 32 GLN B O 1
ATOM 1414 N N . LEU B 1 33 ? -3.666 0.444 5.918 1 98.88 33 LEU B N 1
ATOM 1415 C CA . LEU B 1 33 ? -3.342 1.233 4.734 1 98.88 33 LEU B CA 1
ATOM 1416 C C . LEU B 1 33 ? -4.43 2.268 4.457 1 98.88 33 LEU B C 1
ATOM 1418 O O . LEU B 1 33 ? -5.613 2.004 4.676 1 98.88 33 LEU B O 1
ATOM 1422 N N . SER B 1 34 ? -4.055 3.381 3.916 1 98.56 34 SER B N 1
ATOM 1423 C CA . SER B 1 34 ? -5.004 4.402 3.484 1 98.56 34 SER B CA 1
ATOM 1424 C C . SER B 1 34 ? -4.422 5.258 2.365 1 98.56 34 SER B C 1
ATOM 1426 O O . SER B 1 34 ? -3.213 5.492 2.318 1 98.56 34 SER B O 1
ATOM 1428 N N . ASN B 1 35 ? -5.285 5.684 1.433 1 98.62 35 ASN B N 1
ATOM 1429 C CA . ASN B 1 35 ? -4.883 6.707 0.473 1 98.62 35 ASN B CA 1
ATOM 1430 C C . ASN B 1 35 ? -4.777 8.078 1.131 1 98.62 35 ASN B C 1
ATOM 1432 O O . ASN B 1 35 ? -5.656 8.477 1.898 1 98.62 35 ASN B O 1
ATOM 1436 N N . VAL B 1 36 ? -3.703 8.766 0.85 1 98.56 36 VAL B N 1
ATOM 1437 C CA . VAL B 1 36 ? -3.518 10.125 1.361 1 98.56 36 VAL B CA 1
ATOM 1438 C C . VAL B 1 36 ? -2.83 10.984 0.305 1 98.56 36 VAL B C 1
ATOM 1440 O O . VAL B 1 36 ? -2.322 10.469 -0.693 1 98.56 36 VAL B O 1
ATOM 1443 N N . SER B 1 37 ? -2.908 12.297 0.481 1 98.44 37 SER B N 1
ATOM 1444 C CA . SER B 1 37 ? -2.068 13.242 -0.247 1 98.44 37 SER B CA 1
ATOM 1445 C C . SER B 1 37 ? -0.885 13.695 0.601 1 98.44 37 SER B C 1
ATOM 1447 O O . SER B 1 37 ? -1.001 13.82 1.821 1 98.44 37 SER B O 1
ATOM 1449 N N . HIS B 1 38 ? 0.211 13.938 -0.104 1 98.88 38 HIS B N 1
ATOM 1450 C CA . HIS B 1 38 ? 1.414 14.281 0.647 1 98.88 38 HIS B CA 1
ATOM 1451 C C . HIS B 1 38 ? 2.137 15.469 0.02 1 98.88 38 HIS B C 1
ATOM 1453 O O . HIS B 1 38 ? 1.951 15.758 -1.164 1 98.88 38 HIS B O 1
ATOM 1459 N N . ALA B 1 39 ? 2.918 16.172 0.814 1 98.88 39 ALA B N 1
ATOM 1460 C CA . ALA B 1 39 ? 4.008 17.031 0.373 1 98.88 39 ALA B CA 1
ATOM 1461 C C . ALA B 1 39 ? 5.359 16.484 0.81 1 98.88 39 ALA B C 1
ATOM 1463 O O . ALA B 1 39 ? 5.531 16.078 1.965 1 98.88 39 ALA B O 1
ATOM 1464 N N . TYR B 1 40 ? 6.289 16.438 -0.086 1 98.88 40 TYR B N 1
ATOM 1465 C CA . TYR B 1 40 ? 7.613 15.906 0.221 1 98.88 40 TYR B CA 1
ATOM 1466 C C . TYR B 1 40 ? 8.672 17 0.164 1 98.88 40 TYR B C 1
ATOM 1468 O O . TYR B 1 40 ? 8.711 17.781 -0.792 1 98.88 40 TYR B O 1
ATOM 1476 N N . ASP B 1 41 ? 9.391 17.125 1.206 1 98.31 41 ASP B N 1
ATOM 1477 C CA . ASP B 1 41 ? 10.555 18.016 1.284 1 98.31 41 ASP B CA 1
ATOM 1478 C C . ASP B 1 41 ? 11.844 17.234 1.078 1 98.31 41 ASP B C 1
ATOM 1480 O O . ASP B 1 41 ? 12.344 16.578 2.004 1 98.31 41 ASP B O 1
ATOM 1484 N N . PRO B 1 42 ? 12.438 17.312 -0.057 1 97.19 42 PRO B N 1
ATOM 1485 C CA . PRO B 1 42 ? 13.617 16.484 -0.332 1 97.19 42 PRO B CA 1
ATOM 1486 C C . PRO B 1 42 ? 14.836 16.906 0.482 1 97.19 42 PRO B C 1
ATOM 1488 O O . PRO B 1 42 ? 15.727 16.094 0.738 1 97.19 42 PRO B O 1
ATOM 1491 N N . ASP B 1 43 ? 14.938 18.188 0.881 1 96.31 43 ASP B N 1
ATOM 1492 C CA . ASP B 1 43 ? 16.078 18.656 1.654 1 96.31 43 ASP B CA 1
ATOM 1493 C C . ASP B 1 43 ? 16.094 18.031 3.049 1 96.31 43 ASP B C 1
ATOM 1495 O O . ASP B 1 43 ? 17.156 17.656 3.557 1 96.31 43 ASP B O 1
ATOM 1499 N N . GLN B 1 44 ? 14.969 17.859 3.633 1 97.12 44 GLN B N 1
ATOM 1500 C CA . GLN B 1 44 ? 14.875 17.312 4.98 1 97.12 44 GLN B CA 1
ATOM 1501 C C . GLN B 1 44 ? 14.438 15.852 4.949 1 97.12 44 GLN B C 1
ATOM 1503 O O . GLN B 1 44 ? 14.445 15.18 5.977 1 97.12 44 GLN B O 1
ATOM 1508 N N . ARG B 1 45 ? 14.039 15.336 3.816 1 97.56 45 ARG B N 1
ATOM 1509 C CA . ARG B 1 45 ? 13.5 14 3.629 1 97.56 45 ARG B CA 1
ATOM 1510 C C . ARG B 1 45 ? 12.297 13.758 4.535 1 97.56 45 ARG B C 1
ATOM 1512 O O . ARG B 1 45 ? 12.234 12.742 5.23 1 97.56 45 ARG B O 1
ATOM 1519 N N . ILE B 1 46 ? 11.406 14.688 4.461 1 98.88 46 ILE B N 1
ATOM 1520 C CA . ILE B 1 46 ? 10.203 14.602 5.273 1 98.88 46 ILE B CA 1
ATOM 1521 C C . ILE B 1 46 ? 8.969 14.547 4.367 1 98.88 46 ILE B C 1
ATOM 1523 O O . ILE B 1 46 ? 8.836 15.359 3.449 1 98.88 46 ILE B O 1
ATOM 1527 N N . ILE B 1 47 ? 8.156 13.57 4.629 1 98.94 47 ILE B N 1
ATOM 1528 C CA . ILE B 1 47 ? 6.836 13.477 4.02 1 98.94 47 ILE B CA 1
ATOM 1529 C C . ILE B 1 47 ? 5.789 14.039 4.98 1 98.94 47 ILE B C 1
ATOM 1531 O O . ILE B 1 47 ? 5.652 13.562 6.109 1 98.94 47 ILE B O 1
ATOM 1535 N N . ARG B 1 48 ? 5.027 15.055 4.555 1 98.94 48 ARG B N 1
ATOM 1536 C CA . ARG B 1 48 ? 3.975 15.648 5.375 1 98.94 48 ARG B CA 1
ATOM 1537 C C . ARG B 1 48 ? 2.594 15.266 4.855 1 98.94 48 ARG B C 1
ATOM 1539 O O . ARG B 1 48 ? 2.352 15.289 3.645 1 98.94 48 ARG B O 1
ATOM 1546 N N . VAL B 1 49 ? 1.749 14.914 5.746 1 98.94 49 VAL B N 1
ATOM 1547 C CA . VAL B 1 49 ? 0.383 14.508 5.434 1 98.94 49 VAL B CA 1
ATOM 1548 C C . VAL B 1 49 ? -0.586 15.148 6.426 1 98.94 49 VAL B C 1
ATOM 1550 O O . VAL B 1 49 ? -0.316 15.188 7.629 1 98.94 49 VAL B O 1
ATOM 1553 N N . SER B 1 50 ? -1.7 15.711 5.918 1 98.94 50 SER B N 1
ATOM 1554 C CA . SER B 1 50 ? -2.795 16.188 6.762 1 98.94 50 SER B CA 1
ATOM 1555 C C . SER B 1 50 ? -3.701 15.031 7.18 1 98.94 50 SER B C 1
ATOM 1557 O O . SER B 1 50 ? -4.266 14.336 6.328 1 98.94 50 SER B O 1
ATOM 1559 N N . ILE B 1 51 ? -3.816 14.789 8.477 1 98.81 51 ILE B N 1
ATOM 1560 C CA . ILE B 1 51 ? -4.691 13.734 8.961 1 98.81 51 ILE B CA 1
ATOM 1561 C C . ILE B 1 51 ? -5.617 14.281 10.047 1 98.81 51 ILE B C 1
ATOM 1563 O O . ILE B 1 51 ? -5.484 15.438 10.453 1 98.81 51 ILE B O 1
ATOM 1567 N N . THR B 1 52 ? -6.66 13.477 10.406 1 98.62 52 THR B N 1
ATOM 1568 C CA . THR B 1 52 ? -7.539 13.875 11.5 1 98.62 52 THR B CA 1
ATOM 1569 C C . THR B 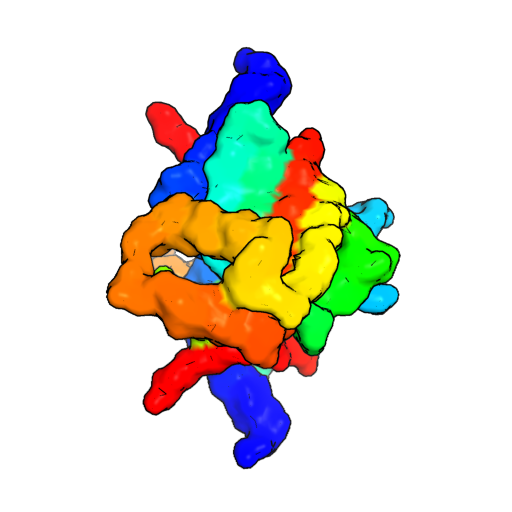1 52 ? -7.242 13.055 12.75 1 98.62 52 THR B C 1
ATOM 1571 O O . THR B 1 52 ? -6.688 11.953 12.664 1 98.62 52 THR B O 1
ATOM 1574 N N . ASP B 1 53 ? -7.648 13.539 13.891 1 98.44 53 ASP B N 1
ATOM 1575 C CA . ASP B 1 53 ? -7.309 13.016 15.211 1 98.44 53 ASP B CA 1
ATOM 1576 C C . ASP B 1 53 ? -7.992 11.672 15.461 1 98.44 53 ASP B C 1
ATOM 1578 O O . ASP B 1 53 ? -7.457 10.82 16.172 1 98.44 53 ASP B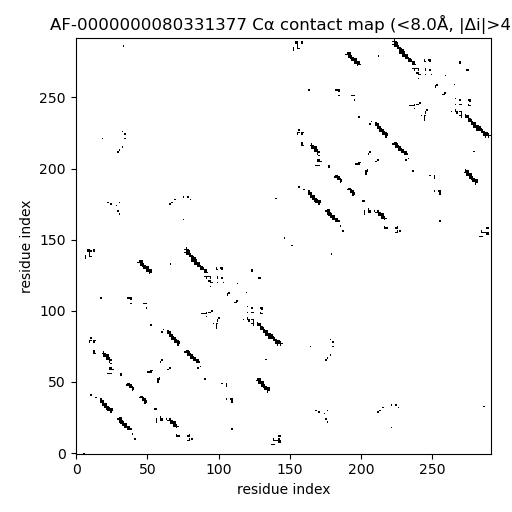 O 1
ATOM 1582 N N . ASP B 1 54 ? -9.141 11.453 14.969 1 95.56 54 ASP B N 1
ATOM 1583 C CA . ASP B 1 54 ? -9.984 10.344 15.406 1 95.56 54 ASP B CA 1
ATOM 1584 C C . ASP B 1 54 ? -9.891 9.172 14.43 1 95.56 54 ASP B C 1
ATOM 1586 O O . ASP B 1 54 ? -10.664 8.211 14.531 1 95.56 54 ASP B O 1
ATOM 1590 N N . ARG B 1 55 ? -8.977 9.195 13.57 1 93.75 55 ARG B N 1
ATOM 1591 C CA . ARG B 1 55 ? -8.836 8.102 12.609 1 93.75 55 ARG B CA 1
ATOM 1592 C C . ARG B 1 55 ? -7.918 7.008 13.148 1 93.75 55 ARG B C 1
ATOM 1594 O O . ARG B 1 55 ? -7.059 7.273 13.984 1 93.75 55 ARG B O 1
ATOM 1601 N N . ALA B 1 56 ? -8.117 5.781 12.633 1 93.62 56 ALA B N 1
ATOM 1602 C CA . ALA B 1 56 ? -7.344 4.609 13.039 1 93.62 56 ALA B CA 1
ATOM 1603 C C . ALA B 1 56 ? -5.848 4.844 12.859 1 93.62 56 ALA B C 1
ATOM 1605 O O . ALA B 1 56 ? -5.043 4.48 13.719 1 93.62 56 ALA B O 1
ATOM 1606 N N . LYS B 1 57 ? -5.453 5.434 11.695 1 94.56 57 LYS B N 1
ATOM 1607 C CA . LYS B 1 57 ? -4.043 5.676 11.406 1 94.56 57 LYS B CA 1
ATOM 1608 C C . LYS B 1 57 ? -3.414 6.586 12.461 1 94.56 57 LYS B C 1
ATOM 1610 O O . LYS B 1 57 ? -2.25 6.406 12.828 1 94.56 57 LYS B O 1
ATOM 1615 N N . THR B 1 58 ? -4.109 7.59 12.977 1 97.38 58 THR B N 1
ATOM 1616 C CA . THR B 1 58 ? -3.592 8.492 14 1 97.38 58 THR B CA 1
ATOM 1617 C C . THR B 1 58 ? -3.406 7.758 15.32 1 97.38 58 THR B C 1
ATOM 1619 O O . THR B 1 58 ? -2.361 7.883 15.969 1 97.38 58 THR B O 1
ATOM 1622 N N . ARG B 1 59 ? -4.418 6.996 15.727 1 97.56 59 ARG B N 1
ATOM 1623 C CA . ARG B 1 59 ? -4.301 6.176 16.938 1 97.56 59 ARG B CA 1
ATOM 1624 C C . ARG B 1 59 ? -3.131 5.203 16.828 1 97.56 59 ARG B C 1
ATOM 1626 O O . ARG B 1 59 ? -2.361 5.043 17.766 1 97.56 59 ARG B O 1
ATOM 1633 N N . ASN B 1 60 ? -3.021 4.543 15.648 1 98.56 60 ASN B N 1
ATOM 1634 C CA . ASN B 1 60 ? -1.911 3.627 15.414 1 98.56 60 ASN B CA 1
ATOM 1635 C C . ASN B 1 60 ? -0.563 4.309 15.625 1 98.56 60 ASN B C 1
ATOM 1637 O O . ASN B 1 60 ? 0.311 3.768 16.312 1 98.56 60 ASN B O 1
ATOM 1641 N N . LEU B 1 61 ? -0.439 5.512 15.078 1 98.5 61 LEU B N 1
ATOM 1642 C CA . LEU B 1 61 ? 0.842 6.211 15.078 1 98.5 61 LEU B CA 1
ATOM 1643 C C . LEU B 1 61 ? 1.196 6.688 16.484 1 98.5 61 LEU B C 1
ATOM 1645 O O . LEU B 1 61 ? 2.375 6.746 16.844 1 98.5 61 LEU B O 1
ATOM 1649 N N . ARG B 1 62 ? 0.231 7.027 17.297 1 98.25 62 ARG B N 1
ATOM 1650 C CA . ARG B 1 62 ? 0.492 7.41 18.672 1 98.25 62 ARG B CA 1
ATOM 1651 C C . ARG B 1 62 ? 1.005 6.227 19.484 1 98.25 62 ARG B C 1
ATOM 1653 O O . ARG B 1 62 ? 1.819 6.398 20.391 1 98.25 62 ARG B O 1
ATOM 1660 N N . ARG B 1 63 ? 0.587 5.035 19.109 1 98.06 63 ARG B N 1
ATOM 1661 C CA . ARG B 1 63 ? 1.024 3.818 19.797 1 98.06 63 ARG B CA 1
A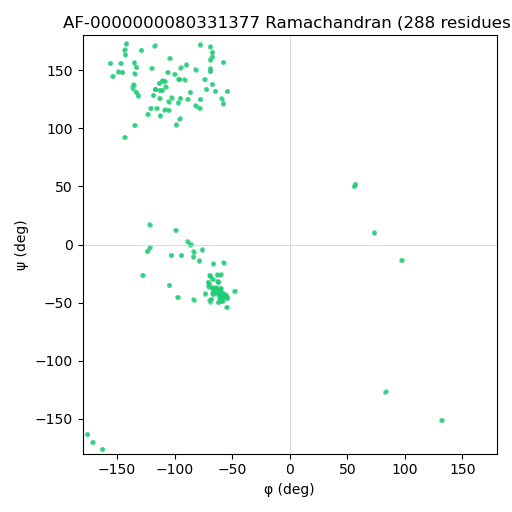TOM 1662 C C . ARG B 1 63 ? 2.377 3.354 19.266 1 98.06 63 ARG B C 1
ATOM 1664 O O . ARG B 1 63 ? 3.242 2.939 20.047 1 98.06 63 ARG B O 1
ATOM 1671 N N . ASP B 1 64 ? 2.553 3.291 18.016 1 98.19 64 ASP B N 1
ATOM 1672 C CA . ASP B 1 64 ? 3.756 2.855 17.312 1 98.19 64 ASP B CA 1
ATOM 1673 C C . ASP B 1 64 ? 4.098 3.807 16.172 1 98.19 64 ASP B C 1
ATOM 1675 O O . ASP B 1 64 ? 3.438 3.797 15.125 1 98.19 64 ASP B O 1
ATOM 1679 N N . PRO B 1 65 ? 5.082 4.703 16.297 1 98.44 65 PRO B N 1
ATOM 1680 C CA . PRO B 1 65 ? 5.332 5.773 15.328 1 98.44 65 PRO B CA 1
ATOM 1681 C C . PRO B 1 65 ? 6.008 5.27 14.055 1 98.44 65 PRO B C 1
ATOM 1683 O O . PRO B 1 65 ? 6.234 6.047 13.125 1 98.44 65 PRO B O 1
ATOM 1686 N N . ARG B 1 66 ? 6.363 3.99 13.992 1 98.62 66 ARG B N 1
ATOM 1687 C CA . ARG B 1 66 ? 6.906 3.451 12.75 1 98.62 66 ARG B CA 1
ATOM 1688 C C . ARG B 1 66 ? 5.863 3.475 11.641 1 98.62 66 ARG B C 1
ATOM 1690 O O . ARG B 1 66 ? 4.715 3.074 11.852 1 98.62 66 ARG B O 1
ATOM 1697 N N . ALA B 1 67 ? 6.215 3.957 10.453 1 98.81 67 ALA B N 1
ATOM 1698 C CA . ALA B 1 67 ? 5.297 4.008 9.32 1 98.81 67 ALA B CA 1
ATOM 1699 C C . ALA B 1 67 ? 6.039 3.816 8 1 98.81 67 ALA B C 1
ATOM 1701 O O . ALA B 1 67 ? 7.262 3.973 7.945 1 98.81 67 ALA B O 1
ATOM 1702 N N . SER B 1 68 ? 5.387 3.383 7.004 1 98.88 68 SER B N 1
ATOM 1703 C CA . SER B 1 68 ? 5.852 3.311 5.621 1 98.88 68 SER B CA 1
ATOM 1704 C C . SER B 1 68 ? 4.961 4.137 4.695 1 98.88 68 SER B C 1
ATOM 1706 O O . SER B 1 68 ? 3.797 4.387 5.008 1 98.88 68 SER B O 1
ATOM 1708 N N . TYR B 1 69 ? 5.473 4.613 3.662 1 98.94 69 TYR B N 1
ATOM 1709 C CA . TYR B 1 69 ? 4.766 5.391 2.65 1 98.94 69 TYR B C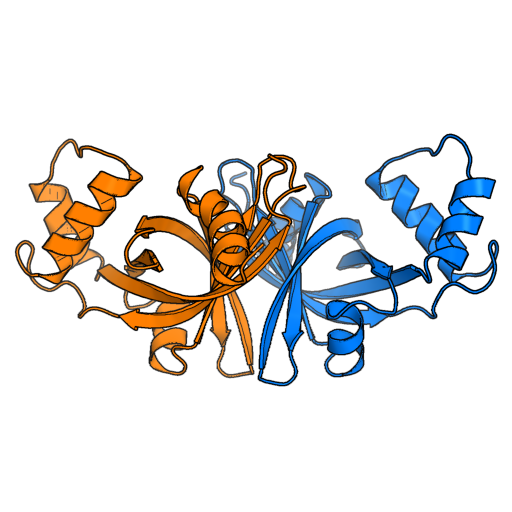A 1
ATOM 1710 C C . TYR B 1 69 ? 5.082 4.875 1.25 1 98.94 69 TYR B C 1
ATOM 1712 O O . TYR B 1 69 ? 6.25 4.711 0.891 1 98.94 69 TYR B O 1
ATOM 1720 N N . HIS B 1 70 ? 4.098 4.598 0.464 1 98.94 70 HIS B N 1
ATOM 1721 C CA . HIS B 1 70 ? 4.262 4.004 -0.857 1 98.94 70 HIS B CA 1
ATOM 1722 C C . HIS B 1 70 ? 3.758 4.941 -1.949 1 98.94 70 HIS B C 1
ATOM 1724 O O . HIS B 1 70 ? 2.672 5.516 -1.83 1 98.94 70 HIS B O 1
ATOM 1730 N N . VAL B 1 71 ? 4.531 5.094 -2.986 1 98.75 71 VAL B N 1
ATOM 1731 C CA . VAL B 1 71 ? 4.141 5.766 -4.219 1 98.75 71 VAL B CA 1
ATOM 1732 C C . VAL B 1 71 ? 4.559 4.926 -5.426 1 98.75 71 VAL B C 1
ATOM 1734 O O . VAL B 1 71 ? 5.5 4.137 -5.34 1 98.75 71 VAL B O 1
ATOM 1737 N N . THR B 1 72 ? 3.816 5.105 -6.5 1 98.19 72 THR B N 1
ATOM 1738 C CA . THR B 1 72 ? 4.078 4.324 -7.703 1 98.19 72 THR B CA 1
ATOM 1739 C C . THR B 1 72 ? 3.799 5.148 -8.953 1 98.19 72 THR B C 1
ATOM 1741 O O . THR B 1 72 ? 2.955 6.047 -8.938 1 98.19 72 THR B O 1
ATOM 1744 N N . SER B 1 73 ? 4.516 4.891 -10.008 1 96.75 73 SER B N 1
ATOM 1745 C CA . SER B 1 73 ? 4.203 5.484 -11.305 1 96.75 73 SER B CA 1
ATOM 1746 C C . SER B 1 73 ? 2.887 4.949 -11.859 1 96.75 73 SER B C 1
ATOM 1748 O O . SER B 1 73 ? 2.402 3.904 -11.414 1 96.75 73 SER B O 1
ATOM 1750 N N . ALA B 1 74 ? 2.377 5.672 -12.781 1 93.12 74 ALA B N 1
ATOM 1751 C CA . ALA B 1 74 ? 1.078 5.297 -13.336 1 93.12 74 ALA B CA 1
ATOM 1752 C C . ALA B 1 74 ? 1.128 3.9 -13.953 1 93.12 74 ALA B C 1
ATOM 1754 O O . ALA B 1 74 ? 0.171 3.131 -13.836 1 93.12 74 ALA B O 1
ATOM 1755 N N . ASP B 1 75 ? 2.199 3.596 -14.617 1 93.12 75 ASP B N 1
ATOM 1756 C CA . ASP B 1 75 ? 2.316 2.299 -15.273 1 93.12 75 ASP B CA 1
ATOM 1757 C C . ASP B 1 75 ? 2.777 1.223 -14.297 1 93.12 75 ASP B C 1
ATOM 1759 O O . ASP B 1 75 ? 2.914 0.055 -14.664 1 93.12 75 ASP B O 1
ATOM 1763 N N . ARG B 1 76 ? 3.145 1.568 -13.016 1 94.81 76 ARG B N 1
ATOM 1764 C CA . ARG B 1 76 ? 3.467 0.725 -11.867 1 94.81 76 ARG B CA 1
ATOM 1765 C C . ARG B 1 76 ? 4.828 0.062 -12.039 1 94.81 76 ARG B C 1
ATOM 1767 O O . ARG B 1 76 ? 5.184 -0.852 -11.289 1 94.81 76 ARG B O 1
ATOM 1774 N N . TRP B 1 77 ? 5.594 0.492 -13.039 1 95.56 77 TRP B N 1
ATOM 1775 C CA . TRP B 1 77 ? 6.93 -0.067 -13.203 1 95.56 77 TRP B CA 1
ATOM 1776 C C . TRP B 1 77 ? 7.879 0.473 -12.141 1 95.56 77 TRP B C 1
ATOM 1778 O O . TRP B 1 77 ? 8.719 -0.264 -11.609 1 95.56 77 TRP B O 1
ATOM 1788 N N . ALA B 1 78 ? 7.773 1.764 -11.875 1 97.88 78 ALA B N 1
ATOM 1789 C CA . ALA B 1 78 ? 8.531 2.357 -10.781 1 97.88 78 ALA B CA 1
ATOM 1790 C C . ALA B 1 78 ? 7.684 2.459 -9.516 1 97.88 78 ALA B C 1
ATOM 1792 O O . ALA B 1 78 ? 6.484 2.729 -9.586 1 97.88 78 ALA B O 1
ATOM 1793 N N . TYR B 1 79 ? 8.32 2.219 -8.406 1 98.69 79 TYR B N 1
ATOM 1794 C CA . TYR B 1 79 ? 7.676 2.496 -7.129 1 98.69 79 TYR B CA 1
ATOM 1795 C C . TYR B 1 79 ? 8.711 2.715 -6.031 1 98.69 79 TYR B C 1
ATOM 1797 O O . TYR B 1 79 ? 9.852 2.273 -6.152 1 98.69 79 TYR B O 1
ATOM 1805 N N . THR B 1 80 ? 8.328 3.404 -5.016 1 98.81 80 THR B N 1
ATOM 1806 C CA . THR B 1 80 ? 9.148 3.664 -3.838 1 98.81 80 THR B CA 1
ATOM 1807 C C . THR B 1 80 ? 8.359 3.412 -2.557 1 98.81 80 THR B C 1
ATOM 1809 O O . THR B 1 80 ? 7.191 3.795 -2.459 1 98.81 80 THR B O 1
ATOM 1812 N N . VAL B 1 81 ? 8.984 2.668 -1.668 1 98.88 81 VAL B N 1
ATOM 1813 C CA . VAL B 1 81 ? 8.523 2.596 -0.285 1 98.88 81 VAL B CA 1
ATOM 1814 C C . VAL B 1 81 ? 9.508 3.336 0.623 1 98.88 81 VAL B C 1
ATOM 1816 O O . VAL B 1 81 ? 10.688 2.984 0.689 1 98.88 81 VAL B O 1
ATOM 1819 N N . ALA B 1 82 ? 9.047 4.352 1.217 1 98.88 82 ALA B N 1
ATOM 1820 C CA . ALA B 1 82 ? 9.805 5.082 2.23 1 98.88 82 ALA B CA 1
ATOM 1821 C C . ALA B 1 82 ? 9.445 4.605 3.635 1 98.88 82 ALA B C 1
ATOM 1823 O O . ALA B 1 82 ? 8.266 4.535 3.988 1 98.88 82 ALA B O 1
ATOM 1824 N N . GLU B 1 83 ? 10.414 4.23 4.406 1 98.81 83 GLU B N 1
ATOM 1825 C CA . GLU B 1 83 ? 10.227 3.807 5.789 1 98.81 83 GLU B CA 1
ATOM 1826 C C . GLU B 1 83 ? 10.828 4.816 6.766 1 98.81 83 GLU B C 1
ATOM 1828 O O . GLU B 1 83 ? 11.891 5.375 6.508 1 98.81 83 GLU B O 1
ATOM 1833 N N . GLY B 1 84 ? 10.125 5.008 7.828 1 98.62 84 GLY B N 1
ATOM 1834 C CA . GLY B 1 84 ? 10.656 5.918 8.828 1 98.62 84 GLY B CA 1
ATOM 1835 C C . GLY B 1 84 ? 9.797 5.996 10.078 1 98.62 84 GLY B C 1
ATOM 1836 O O . GLY B 1 84 ? 9.031 5.074 10.367 1 98.62 84 GLY B O 1
ATOM 1837 N N . THR B 1 85 ? 10.039 7.02 10.828 1 98.5 85 THR B N 1
ATOM 1838 C CA . THR B 1 85 ? 9.32 7.297 12.062 1 98.5 85 THR B CA 1
ATOM 1839 C C . THR B 1 85 ? 8.547 8.609 11.961 1 98.5 85 THR B C 1
ATOM 1841 O O . THR B 1 85 ? 9.078 9.609 11.484 1 98.5 85 THR B O 1
ATOM 1844 N N . ALA B 1 86 ? 7.309 8.531 12.391 1 98.69 86 ALA B N 1
ATOM 1845 C CA . ALA B 1 86 ? 6.406 9.672 12.258 1 98.69 86 ALA B CA 1
ATOM 1846 C C . ALA B 1 86 ? 6.375 10.492 13.547 1 98.69 86 ALA B C 1
ATOM 1848 O O . ALA B 1 86 ? 6.441 9.945 14.648 1 98.69 86 ALA B O 1
ATOM 1849 N N . ASP B 1 87 ? 6.297 11.758 13.367 1 98.5 87 ASP B N 1
ATOM 1850 C CA . ASP B 1 87 ? 5.934 12.719 14.406 1 98.5 87 ASP B CA 1
ATOM 1851 C C . ASP B 1 87 ? 4.594 13.383 14.094 1 98.5 87 ASP B C 1
ATOM 1853 O O . ASP B 1 87 ? 4.316 13.719 12.938 1 98.5 87 ASP B O 1
ATOM 1857 N N . LEU B 1 88 ? 3.783 13.539 15.164 1 98.88 88 LEU B N 1
ATOM 1858 C CA . LEU B 1 88 ? 2.48 14.172 15 1 98.88 88 LEU B CA 1
ATOM 1859 C C . LEU B 1 88 ? 2.457 15.539 15.672 1 98.88 88 LEU B C 1
ATOM 1861 O O . LEU B 1 88 ? 2.912 15.68 16.812 1 98.88 88 LEU B O 1
ATOM 1865 N N . SER B 1 89 ? 1.961 16.547 14.969 1 98.88 89 SER B N 1
ATOM 1866 C CA . SER B 1 89 ? 1.724 17.828 15.617 1 98.88 89 SER B CA 1
ATOM 1867 C C . SER B 1 89 ? 0.596 17.734 16.641 1 98.88 89 SER B C 1
ATOM 1869 O O . SER B 1 89 ? -0.155 16.75 16.656 1 98.88 89 SER B O 1
ATOM 1871 N N . PRO B 1 90 ? 0.49 18.781 17.516 1 98.75 90 PRO B N 1
ATOM 1872 C CA . PRO B 1 90 ? -0.78 18.875 18.234 1 98.75 90 PRO B CA 1
ATOM 1873 C C . PRO B 1 90 ? -1.985 18.984 17.297 1 98.75 90 PRO B C 1
ATOM 1875 O O . PRO B 1 90 ? -1.833 19.328 16.125 1 98.75 90 PRO B O 1
ATOM 1878 N N . VAL B 1 91 ? -3.135 18.594 17.828 1 98.88 91 VAL B N 1
ATOM 1879 C CA . VAL B 1 91 ? -4.375 18.797 17.078 1 98.88 91 VAL B CA 1
ATOM 1880 C C . VAL B 1 91 ? -4.676 20.297 16.969 1 98.88 91 VAL B C 1
ATOM 1882 O O . VAL B 1 91 ? -4.52 21.031 17.938 1 98.88 91 VAL B O 1
ATOM 1885 N N . ALA B 1 92 ? -5.125 20.719 15.758 1 98.94 92 ALA B N 1
ATOM 1886 C CA . ALA B 1 92 ? -5.516 22.109 15.562 1 98.94 92 ALA B CA 1
ATOM 1887 C C . ALA B 1 92 ? -6.566 22.531 16.578 1 98.94 92 ALA B C 1
ATOM 1889 O O . ALA B 1 92 ? -7.574 21.844 16.766 1 98.94 92 ALA B O 1
ATOM 1890 N N . GLN B 1 93 ? -6.363 23.656 17.203 1 98.81 93 GLN B N 1
ATOM 1891 C CA . GLN B 1 93 ? -7.293 24.094 18.234 1 98.81 93 GLN B CA 1
ATOM 1892 C C . GLN B 1 93 ? -7.758 25.531 17.969 1 98.81 93 GLN B C 1
ATOM 1894 O O . GLN B 1 93 ? -8.797 25.953 18.484 1 98.81 93 GLN B O 1
ATOM 1899 N N . ASP B 1 94 ? -6.957 26.266 17.297 1 98.81 94 ASP B N 1
ATOM 1900 C CA . ASP B 1 94 ? -7.203 27.656 16.938 1 98.81 94 ASP B CA 1
ATOM 1901 C C . ASP B 1 94 ? -6.84 27.922 15.484 1 98.81 94 ASP B C 1
ATOM 1903 O O . ASP B 1 94 ? -5.805 27.438 15 1 98.81 94 ASP B O 1
ATOM 1907 N N . PRO B 1 95 ? -7.668 28.672 14.766 1 98.81 95 PRO B N 1
ATOM 1908 C CA . PRO B 1 95 ? -7.41 28.891 13.344 1 98.81 95 PRO B CA 1
ATOM 1909 C C . PRO B 1 95 ? -6.043 29.516 13.078 1 98.81 95 PRO B C 1
ATOM 1911 O O . PRO B 1 95 ? -5.578 29.531 11.93 1 98.81 95 PRO B O 1
ATOM 1914 N N . TYR B 1 96 ? -5.402 30.047 14.023 1 98.69 96 TYR B N 1
ATOM 1915 C CA . TYR B 1 96 ? -4.133 30.719 13.781 1 98.69 96 TYR B CA 1
ATOM 1916 C C . TYR B 1 96 ? -3.02 30.094 14.617 1 98.69 96 TYR B C 1
ATOM 1918 O O . TYR B 1 96 ? -1.996 30.734 14.867 1 98.69 96 TYR B O 1
ATOM 1926 N N . ASP B 1 97 ? -3.268 28.859 15.117 1 98.88 97 ASP B N 1
ATOM 1927 C CA . ASP B 1 97 ? -2.191 28.203 15.852 1 98.88 97 ASP B CA 1
ATOM 1928 C C . ASP B 1 97 ? -1.152 27.609 14.898 1 98.88 97 ASP B C 1
ATOM 1930 O O . ASP B 1 97 ? -1.306 27.703 13.68 1 98.88 97 ASP B O 1
ATOM 1934 N N . ASP B 1 98 ? -0.023 27.125 15.453 1 98.88 98 ASP B N 1
ATOM 1935 C CA . ASP B 1 98 ? 1.108 26.656 14.656 1 98.88 98 ASP B CA 1
ATOM 1936 C C . ASP B 1 98 ? 0.706 25.484 13.766 1 98.88 98 ASP B C 1
ATOM 1938 O O . ASP B 1 98 ? 1.211 25.344 12.656 1 98.88 98 ASP B O 1
ATOM 1942 N N . THR B 1 99 ? -0.114 24.594 14.297 1 98.94 99 THR B N 1
ATOM 1943 C CA . THR B 1 99 ? -0.57 23.453 13.508 1 98.94 99 THR B CA 1
ATOM 1944 C C . THR B 1 99 ? -1.322 23.922 12.266 1 98.94 99 THR B C 1
ATOM 1946 O O . THR B 1 99 ? -1.044 23.453 11.156 1 98.94 99 THR B O 1
ATOM 1949 N N . VAL B 1 100 ? -2.236 24.812 12.406 1 98.94 100 VAL B N 1
ATOM 1950 C CA . VAL B 1 100 ? -3.012 25.312 11.273 1 98.94 100 VAL B CA 1
ATOM 1951 C C . VAL B 1 100 ? -2.084 25.984 10.273 1 98.94 100 VAL B C 1
ATOM 1953 O O . VAL B 1 100 ? -2.24 25.828 9.062 1 98.94 100 VAL B O 1
ATOM 1956 N N . GLU B 1 101 ? -1.13 26.766 10.797 1 98.94 101 GLU B N 1
ATOM 1957 C CA . GLU B 1 101 ? -0.166 27.375 9.891 1 98.94 101 GLU B CA 1
ATOM 1958 C C . GLU B 1 101 ? 0.559 26.328 9.055 1 98.94 101 GLU B C 1
ATOM 1960 O O . GLU B 1 101 ? 0.768 26.516 7.852 1 98.94 101 GLU B O 1
ATOM 1965 N N . GLU B 1 102 ? 0.957 25.266 9.656 1 98.94 102 GLU B N 1
ATOM 1966 C CA . GLU B 1 102 ? 1.635 24.203 8.93 1 98.94 102 GLU B CA 1
ATOM 1967 C C . GLU B 1 102 ? 0.698 23.531 7.926 1 98.94 102 GLU B C 1
ATOM 1969 O O . GLU B 1 102 ? 1.118 23.156 6.828 1 98.94 102 GLU B O 1
ATOM 1974 N N . LEU B 1 103 ? -0.562 23.391 8.312 1 98.94 103 LEU B N 1
ATOM 1975 C CA . LEU B 1 103 ? -1.551 22.812 7.402 1 98.94 103 LEU B CA 1
ATOM 1976 C C . LEU B 1 103 ? -1.759 23.719 6.188 1 98.94 103 LEU B C 1
ATOM 1978 O O . LEU B 1 103 ? -1.955 23.219 5.074 1 98.94 103 LEU B O 1
ATOM 1982 N N . VAL B 1 104 ? -1.745 25 6.363 1 98.94 104 VAL B N 1
ATOM 1983 C CA . VAL B 1 104 ? -1.851 25.953 5.258 1 98.94 104 VAL B CA 1
ATOM 1984 C C . VAL B 1 104 ? -0.666 25.781 4.312 1 98.94 104 VAL B C 1
ATOM 1986 O O . VAL B 1 104 ? -0.843 25.703 3.094 1 98.94 104 VAL B O 1
ATOM 1989 N N . ARG B 1 105 ? 0.533 25.75 4.859 1 98.75 105 ARG B N 1
ATOM 1990 C CA . ARG B 1 105 ? 1.712 25.531 4.027 1 98.75 105 ARG B CA 1
ATOM 1991 C C . ARG B 1 105 ? 1.605 24.219 3.256 1 98.75 105 ARG B C 1
ATOM 1993 O O . ARG B 1 105 ? 1.935 24.156 2.068 1 98.75 105 ARG B O 1
ATOM 2000 N N . LEU B 1 106 ? 1.15 23.203 3.959 1 98.81 106 LEU B N 1
ATOM 2001 C CA . LEU B 1 106 ? 0.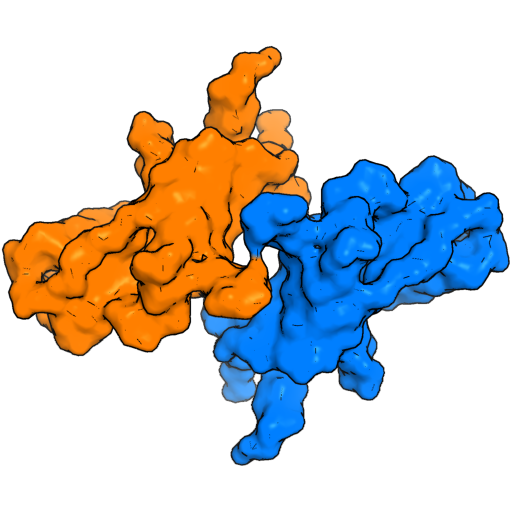967 21.891 3.334 1 98.81 106 LEU B CA 1
ATOM 2002 C C . LEU B 1 106 ? -0.029 21.984 2.182 1 98.81 106 LEU B C 1
ATOM 2004 O O . LEU B 1 106 ? 0.22 21.438 1.101 1 98.81 106 LEU B O 1
ATOM 2008 N N . TYR B 1 107 ? -1.12 22.656 2.369 1 98.81 107 TYR B N 1
ATOM 2009 C CA . TYR B 1 107 ? -2.119 22.828 1.323 1 98.81 107 TYR B CA 1
ATOM 2010 C C . TYR B 1 107 ? -1.513 23.516 0.101 1 98.81 107 TYR B C 1
ATOM 2012 O O . TYR B 1 107 ? -1.73 23.078 -1.031 1 98.81 107 TYR B O 1
ATOM 2020 N N . ARG B 1 108 ? -0.821 24.547 0.336 1 98.5 108 ARG B N 1
ATOM 2021 C CA . ARG B 1 108 ? -0.198 25.281 -0.76 1 98.5 108 ARG B CA 1
ATOM 2022 C C . ARG B 1 108 ? 0.771 24.391 -1.533 1 98.5 108 ARG B C 1
ATOM 2024 O O . ARG B 1 108 ? 0.826 24.453 -2.764 1 98.5 108 ARG B O 1
ATOM 2031 N N . ASP B 1 109 ? 1.54 23.641 -0.796 1 97.81 109 ASP B N 1
ATOM 2032 C CA . ASP B 1 109 ? 2.512 22.75 -1.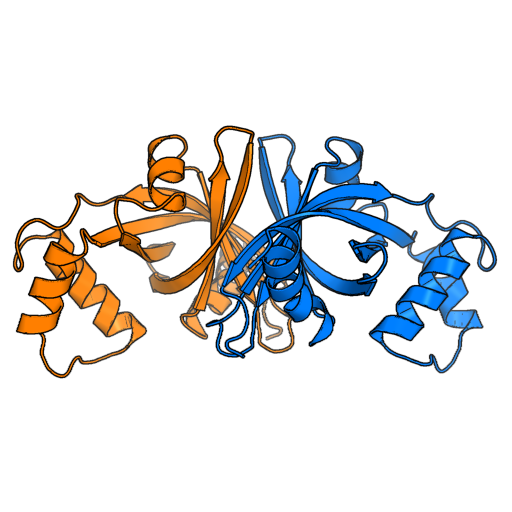43 1 97.81 109 ASP B CA 1
ATOM 2033 C C . ASP B 1 109 ? 1.818 21.703 -2.295 1 97.81 109 ASP B C 1
ATOM 2035 O O . ASP B 1 109 ? 2.361 21.281 -3.316 1 97.81 109 ASP B O 1
ATOM 2039 N N . VAL B 1 110 ? 0.581 21.281 -1.91 1 98.12 110 VAL B N 1
ATOM 2040 C CA . VAL B 1 110 ? -0.082 20.141 -2.551 1 98.12 110 VAL B CA 1
ATOM 2041 C C . VAL B 1 110 ? -1.063 20.656 -3.605 1 98.12 110 VAL B C 1
ATOM 2043 O O . VAL B 1 110 ? -1.104 20.125 -4.723 1 98.12 110 VAL B O 1
ATOM 2046 N N . LEU B 1 111 ? -1.832 21.703 -3.195 1 97.25 111 LEU B N 1
ATOM 2047 C CA . LEU B 1 111 ? -2.961 22.078 -4.039 1 97.25 111 LEU B CA 1
ATOM 2048 C C . LEU B 1 111 ? -2.85 23.531 -4.48 1 97.25 111 LEU B C 1
ATOM 2050 O O . LEU B 1 111 ? -3.662 24 -5.281 1 97.25 111 LEU B O 1
ATOM 2054 N N . GLY B 1 112 ? -1.865 24.234 -4.039 1 97.31 112 GLY B N 1
ATOM 2055 C CA . GLY B 1 112 ? -1.694 25.625 -4.406 1 97.31 112 GLY B CA 1
ATOM 2056 C C . GLY B 1 112 ? -2.516 26.578 -3.551 1 97.31 112 GLY B C 1
ATOM 2057 O O . GLY B 1 112 ? -2.439 26.531 -2.32 1 97.31 112 GLY B O 1
ATOM 2058 N N . GLU B 1 113 ? -3.352 27.453 -4.188 1 98.06 113 GLU B N 1
ATOM 2059 C CA . GLU B 1 113 ? -4.098 28.469 -3.451 1 98.06 113 GLU B CA 1
ATOM 2060 C C . GLU B 1 113 ? -5.512 27.984 -3.129 1 98.06 113 GLU B C 1
ATOM 2062 O O . GLU B 1 113 ? -6.039 27.109 -3.805 1 98.06 113 GLU B O 1
ATOM 2067 N N . HIS B 1 114 ? -5.98 28.5 -2.107 1 98.31 114 HIS B N 1
ATOM 2068 C CA . HIS B 1 114 ? -7.348 28.25 -1.671 1 98.31 114 HIS B CA 1
ATOM 2069 C C . HIS B 1 114 ? -8.234 29.469 -1.867 1 98.31 114 HIS B C 1
ATOM 2071 O O . HIS B 1 114 ? -7.801 30.594 -1.623 1 98.31 114 HIS B O 1
ATOM 2077 N N . PRO B 1 115 ? -9.43 29.25 -2.273 1 98.19 115 PRO B N 1
ATOM 2078 C CA . PRO B 1 115 ? -10.273 30.422 -2.557 1 98.19 115 PRO B CA 1
ATOM 2079 C C . PRO B 1 115 ? -10.672 31.172 -1.294 1 98.19 115 PRO B C 1
ATOM 2081 O O . PRO B 1 115 ? -11 32.375 -1.361 1 98.19 115 PRO B O 1
ATOM 2084 N N . ASP B 1 116 ? -10.727 30.562 -0.169 1 98.75 116 ASP B N 1
ATOM 2085 C CA . ASP B 1 116 ? -11.133 31.156 1.097 1 98.75 116 ASP B CA 1
ATOM 2086 C C . ASP B 1 116 ? -10.312 30.594 2.258 1 98.75 116 ASP B C 1
ATOM 2088 O O . ASP B 1 116 ? -10.758 29.672 2.945 1 98.75 116 ASP B O 1
ATOM 2092 N N . TRP B 1 117 ? -9.227 31.234 2.621 1 98.69 117 TRP B N 1
ATOM 2093 C CA . TRP B 1 117 ? -8.297 30.734 3.633 1 98.69 117 TRP B CA 1
ATOM 2094 C C . TRP B 1 117 ? -8.922 30.797 5.023 1 98.69 117 TRP B C 1
ATOM 2096 O O . TRP B 1 117 ? -8.641 29.969 5.883 1 98.69 117 TRP B O 1
ATOM 2106 N N . ASP B 1 118 ? -9.688 31.828 5.273 1 98.56 118 ASP B N 1
ATOM 2107 C CA . ASP B 1 118 ? -10.352 31.891 6.574 1 98.56 118 ASP B CA 1
ATOM 2108 C C . ASP B 1 118 ? -11.242 30.672 6.797 1 98.56 118 ASP B C 1
ATOM 2110 O O . ASP B 1 118 ? -11.242 30.094 7.887 1 98.56 118 ASP B O 1
ATOM 2114 N N . GLU B 1 119 ? -12 30.344 5.816 1 98.75 119 GLU B N 1
ATOM 2115 C CA . GLU B 1 119 ? -12.836 29.156 5.887 1 98.75 119 GLU B CA 1
ATOM 2116 C C . GLU B 1 119 ? -11.984 27.891 6.059 1 98.75 119 GLU B C 1
ATOM 2118 O O . GLU B 1 119 ? -12.336 27 6.836 1 98.75 119 GLU B O 1
ATOM 2123 N N . TYR B 1 120 ? -10.977 27.797 5.297 1 98.88 120 TYR B N 1
ATOM 2124 C CA . TYR B 1 120 ? -10.078 26.656 5.402 1 98.88 120 TYR B CA 1
ATOM 2125 C C . TYR B 1 120 ? -9.555 26.516 6.824 1 98.88 120 TYR B C 1
ATOM 2127 O O . TYR B 1 120 ? -9.641 25.438 7.414 1 98.88 120 TYR B O 1
ATOM 2135 N N . ARG B 1 121 ? -8.992 27.516 7.371 1 98.94 121 ARG B N 1
ATOM 2136 C CA . ARG B 1 121 ? -8.438 27.5 8.719 1 98.94 121 ARG B CA 1
ATOM 2137 C C . ARG B 1 121 ? -9.484 27.047 9.734 1 98.94 121 ARG B C 1
ATOM 2139 O O . ARG B 1 121 ? -9.195 26.234 10.617 1 98.94 121 ARG B O 1
ATOM 2146 N N . ALA B 1 122 ? -10.664 27.594 9.625 1 98.88 122 ALA B N 1
ATOM 2147 C CA . ALA B 1 122 ? -11.75 27.203 10.531 1 98.88 122 ALA B CA 1
ATOM 2148 C C . ALA B 1 122 ? -12.055 25.703 10.398 1 98.88 122 ALA B C 1
ATOM 2150 O O . ALA B 1 122 ? -12.312 25.031 11.398 1 98.88 122 ALA B O 1
ATOM 2151 N N . ALA B 1 123 ? -12.07 25.203 9.203 1 98.88 123 ALA B N 1
ATOM 2152 C CA . ALA B 1 123 ? -12.367 23.797 8.961 1 98.88 123 ALA B CA 1
ATOM 2153 C C . ALA B 1 123 ? -11.305 22.906 9.578 1 98.88 123 ALA B C 1
ATOM 2155 O O . ALA B 1 123 ? -11.609 21.797 10.047 1 98.88 123 ALA B O 1
ATOM 2156 N N . MET B 1 124 ? -10.023 23.312 9.555 1 98.88 124 MET B N 1
ATOM 2157 C CA . MET B 1 124 ? -8.969 22.516 10.172 1 98.88 124 MET B CA 1
ATOM 2158 C C . MET B 1 124 ? -9.25 22.297 11.648 1 98.88 124 MET B C 1
ATOM 2160 O O . MET B 1 124 ? -9.016 21.203 12.172 1 98.88 124 MET B O 1
ATOM 2164 N N . VAL B 1 125 ? -9.688 23.344 12.273 1 98.94 125 VAL B N 1
ATOM 2165 C CA . VAL B 1 125 ? -10 23.234 13.695 1 98.94 125 VAL B CA 1
ATOM 2166 C C . VAL B 1 125 ? -11.234 22.375 13.898 1 98.94 125 VAL B C 1
ATOM 2168 O O . VAL B 1 125 ? -11.227 21.453 14.711 1 98.94 125 VAL B O 1
ATOM 2171 N N . ARG B 1 126 ? -12.281 22.656 13.133 1 98.81 126 ARG B N 1
ATOM 2172 C CA . ARG B 1 126 ? -13.539 21.922 13.234 1 98.81 126 ARG B CA 1
ATOM 2173 C C . ARG B 1 126 ? -13.312 20.438 13.031 1 98.81 126 ARG B C 1
ATOM 2175 O O . ARG B 1 126 ? -13.875 19.609 13.75 1 98.81 126 ARG B O 1
ATOM 2182 N N . ASP B 1 127 ? -12.523 20.109 12.102 1 98.69 127 ASP B N 1
ATOM 2183 C CA . ASP B 1 127 ? -12.312 18.734 11.695 1 98.69 127 ASP B CA 1
ATOM 2184 C C . ASP B 1 127 ? -11.227 18.078 12.555 1 98.69 127 ASP B C 1
ATOM 2186 O O . ASP B 1 127 ? -10.891 16.906 12.352 1 98.69 127 ASP B O 1
ATOM 2190 N N . ARG B 1 128 ? -10.633 18.766 13.484 1 98.81 128 ARG B N 1
ATOM 2191 C CA . ARG B 1 128 ? -9.594 18.266 14.391 1 98.81 128 ARG B CA 1
ATOM 2192 C C . ARG B 1 128 ? -8.414 17.703 13.609 1 98.81 128 ARG B C 1
ATOM 2194 O O . ARG B 1 128 ? -7.965 16.594 13.867 1 98.81 128 ARG B O 1
ATOM 2201 N N . ARG B 1 129 ? -7.957 18.578 12.688 1 98.88 129 ARG B N 1
ATOM 2202 C CA . ARG B 1 129 ? -6.848 18.156 11.836 1 98.88 129 ARG B CA 1
ATOM 2203 C C . ARG B 1 129 ? -5.512 18.328 12.547 1 98.88 129 ARG B C 1
ATOM 2205 O O . ARG B 1 129 ? -5.398 19.125 13.484 1 98.88 129 ARG B O 1
ATOM 2212 N N . LEU B 1 130 ? -4.543 17.484 12.203 1 98.94 130 LEU B N 1
ATOM 2213 C CA . LEU B 1 130 ? -3.145 17.609 12.586 1 98.94 130 LEU B CA 1
ATOM 2214 C C . LEU B 1 130 ? -2.227 17.172 11.453 1 98.94 130 LEU B C 1
ATOM 2216 O O . LEU B 1 130 ? -2.695 16.672 10.43 1 98.94 130 LEU B O 1
ATOM 2220 N N . VAL B 1 131 ? -0.911 17.469 11.594 1 98.94 131 VAL B N 1
ATOM 2221 C CA . VAL B 1 131 ? 0.077 17.125 10.57 1 98.94 131 VAL B CA 1
ATOM 2222 C C . VAL B 1 131 ? 0.872 15.906 11.023 1 98.94 131 VAL B C 1
ATOM 2224 O O . VAL B 1 131 ? 1.347 15.844 12.156 1 98.94 131 VAL B O 1
ATOM 2227 N N . LEU B 1 132 ? 0.909 14.922 10.188 1 98.94 132 LEU B N 1
ATOM 2228 C CA . LEU B 1 132 ? 1.874 13.836 10.281 1 98.94 132 LEU B CA 1
ATOM 2229 C C . LEU B 1 132 ? 3.143 14.164 9.5 1 98.94 132 LEU B C 1
ATOM 2231 O O . LEU B 1 132 ? 3.076 14.547 8.336 1 98.94 132 LEU B O 1
ATOM 2235 N N . ARG B 1 133 ? 4.289 14.102 10.148 1 98.94 133 ARG B N 1
ATOM 2236 C CA . ARG B 1 133 ? 5.598 14.227 9.508 1 98.94 133 ARG B CA 1
ATOM 2237 C C . ARG B 1 133 ? 6.359 12.906 9.57 1 98.94 133 ARG B C 1
ATOM 2239 O O . ARG B 1 133 ? 6.766 12.469 10.641 1 98.94 133 ARG B O 1
ATOM 2246 N N . LEU B 1 134 ? 6.527 12.312 8.484 1 98.94 134 LEU B N 1
ATOM 2247 C CA . LEU B 1 134 ? 7.309 11.086 8.398 1 98.94 134 LEU B CA 1
ATOM 2248 C C . LEU B 1 134 ? 8.742 11.383 7.984 1 98.94 134 LEU B C 1
ATOM 2250 O O . LEU B 1 134 ? 9 11.773 6.844 1 98.94 134 LEU B O 1
ATOM 2254 N N . ARG B 1 135 ? 9.648 11.25 8.891 1 98.81 135 ARG B N 1
ATOM 2255 C CA . ARG B 1 135 ? 11.07 11.352 8.57 1 98.81 135 ARG B CA 1
ATOM 2256 C C . ARG B 1 135 ? 11.578 10.07 7.93 1 98.81 135 ARG B C 1
ATOM 2258 O O . ARG B 1 135 ? 11.633 9.023 8.578 1 98.81 135 ARG B O 1
ATOM 2265 N N . VAL B 1 136 ? 12.039 10.148 6.684 1 98.75 136 VAL B N 1
ATOM 2266 C CA . VAL B 1 136 ? 12.43 8.961 5.926 1 98.75 136 VAL B CA 1
ATOM 2267 C C . VAL B 1 136 ? 13.805 8.484 6.391 1 98.75 136 VAL B C 1
ATOM 2269 O O . VAL B 1 136 ? 14.781 9.242 6.359 1 98.75 136 VAL B O 1
ATOM 2272 N N . GLU B 1 137 ? 13.891 7.316 6.762 1 98.12 137 GLU B N 1
ATOM 2273 C CA . GLU B 1 137 ? 15.141 6.699 7.207 1 98.12 137 GLU B CA 1
ATOM 2274 C C . GLU B 1 137 ? 15.703 5.762 6.141 1 98.12 137 GLU B C 1
ATOM 2276 O O . GLU B 1 137 ? 16.922 5.645 5.992 1 98.12 137 GLU B O 1
ATOM 2281 N N . ARG B 1 138 ? 14.836 5.117 5.445 1 97.12 138 ARG B N 1
ATOM 2282 C CA . ARG B 1 138 ? 15.219 4.172 4.398 1 97.12 138 ARG B CA 1
ATOM 2283 C C . ARG B 1 138 ? 14.172 4.133 3.289 1 97.12 138 ARG B C 1
ATOM 2285 O O . ARG B 1 138 ? 12.992 4.391 3.531 1 97.12 138 ARG B O 1
ATOM 2292 N N . ALA B 1 139 ? 14.664 3.855 2.092 1 98.31 139 ALA B N 1
ATOM 2293 C CA . ALA B 1 139 ? 13.75 3.65 0.969 1 98.31 139 ALA B CA 1
ATOM 2294 C C . ALA B 1 139 ? 14.156 2.424 0.154 1 98.31 139 ALA B C 1
ATOM 2296 O O . ALA B 1 139 ? 15.344 2.109 0.038 1 98.31 139 ALA B O 1
ATOM 2297 N N . TYR B 1 140 ? 13.18 1.75 -0.402 1 98.19 140 TYR B N 1
ATOM 2298 C CA . TYR B 1 140 ? 13.422 0.673 -1.354 1 98.19 140 TYR B CA 1
ATOM 2299 C C . TYR B 1 140 ? 12.375 0.683 -2.467 1 98.19 140 TYR B C 1
ATOM 2301 O O . TYR B 1 140 ? 11.414 1.448 -2.414 1 98.19 140 TYR B O 1
ATOM 2309 N N . GLY B 1 141 ? 12.562 -0.142 -3.459 1 97.69 141 GLY B N 1
ATOM 2310 C CA . GLY B 1 141 ? 11.695 -0.22 -4.621 1 97.69 141 GLY B CA 1
ATOM 2311 C C . GLY B 1 141 ? 12.453 -0.216 -5.938 1 97.69 141 GLY B C 1
ATOM 2312 O O . GLY B 1 141 ? 13.516 -0.821 -6.043 1 97.69 141 GLY B O 1
ATOM 2313 N N . ILE B 1 142 ? 11.797 0.299 -6.953 1 97.12 142 ILE B N 1
ATOM 2314 C CA . ILE B 1 142 ? 12.352 0.429 -8.297 1 97.12 142 ILE B CA 1
ATOM 2315 C C . ILE B 1 142 ? 12.281 1.888 -8.742 1 97.12 142 ILE B C 1
ATOM 2317 O O . ILE B 1 142 ? 11.195 2.434 -8.938 1 97.12 142 ILE B O 1
ATOM 2321 N N . PRO B 1 143 ? 13.438 2.506 -8.867 1 94.56 143 PRO B N 1
ATOM 2322 C CA . PRO B 1 143 ? 13.406 3.91 -9.289 1 94.56 143 PRO B CA 1
ATOM 2323 C C . PRO B 1 143 ? 12.969 4.086 -10.734 1 94.56 143 PRO B C 1
ATOM 2325 O O . PRO B 1 143 ? 13.008 3.129 -11.516 1 94.56 143 PRO B O 1
ATOM 2328 N N . ARG B 1 144 ? 12.531 5.258 -11.031 1 89.88 144 ARG B N 1
ATOM 2329 C CA . ARG B 1 144 ? 12.258 5.605 -12.422 1 89.88 144 ARG B CA 1
ATOM 2330 C C . ARG B 1 144 ? 13.523 5.484 -13.273 1 89.88 144 ARG B C 1
ATOM 2332 O O . ARG B 1 144 ? 14.602 5.898 -12.844 1 89.88 144 ARG B O 1
ATOM 2339 N N . ALA B 1 145 ? 13.328 4.719 -14.305 1 78.62 145 ALA B N 1
ATOM 2340 C CA . ALA B 1 145 ? 14.469 4.617 -15.203 1 78.62 145 ALA B CA 1
ATOM 2341 C C . ALA B 1 145 ? 14.883 5.992 -15.719 1 78.62 145 ALA B C 1
ATOM 2343 O O . ALA B 1 145 ? 14.031 6.844 -15.992 1 78.62 145 ALA B O 1
ATOM 2344 N N . VAL B 1 146 ? 16.125 6.445 -15.508 1 65.19 146 VAL B N 1
ATOM 2345 C CA . VAL B 1 146 ? 16.672 7.68 -16.047 1 65.19 146 VAL B CA 1
ATOM 2346 C C . VAL B 1 146 ? 16.859 7.547 -17.562 1 65.19 146 VAL B C 1
ATOM 2348 O O . VAL B 1 146 ? 17.172 6.465 -18.062 1 65.19 146 VAL B O 1
#

Secondary structure (DSSP, 8-state):
--HHHHHHHHHGGGGS-SEEEEEEE-TTS-EEEEEEE-EEETTTTEEEEEEETTSHHHHHHHH--EEEEEEE-TTSSSEEEEEEEEEEPPPP-STTSHHHHHHHHHHHHHH---S-HHHHHHHHHHTTEEEEEEEEEEEEEEPPP-/--HHHHHHHHHGGGGS-SEEEEEEE-TTS-EEEEEEE-EEETTTTEEEEEEETTSHHHHHHHH--EEEEEEE-TTSSSEEEEEEEEEEPPPP-STTSHHHHHHHHHHHHHH---S-HHHHHHHHHHTTEEEEEEEEEEEEEEPPP-

Sequence (292 aa):
MTEDATQNALLALLLEGHGGVLVTLKRDGRPQLSNVSHAYDPDQRIIRVSITDDRAKTRNLRRDPRASYHVTSADRWAYTVAEGTADLSPVAQDPYDDTVEELVRLYRDVLGEHPDWDEYRAAMVRDRRLVLRLRVERAYGIPRAVMTEDATQNALLALLLEGHGGVLVTLKRDGRPQLSNVSHAYDPDQRIIRVSITDDRAKTRNLRRDPRASYHVTSADRWAYTVAEGTADLSPVAQDPYDDTVEELVRLYRDVLGEHPDWDEYRAAMVRDRRLVLRLRVERAYGIPRAV

Organism: NCBI:txid40318

Radius of gyration: 20.45 Å; Cα contacts (8 Å, |Δi|>4): 622; chains: 2; bounding box: 53×62×48 Å